Protein AF-A0A0R1U792-F1 (afdb_monomer)

Foldseek 3Di:
DQVLQLVQLCPDLLCVVFVVFWPDSAFPDKDFDADPVRHTFKMKGKTWGWAKDKDWDDDPFDTDIFMWIWTWIWIWIAGPVVSHTPWTKTFRLNCCQPPVNWTWIATSVVRDIDTDHLVLLDDCSVVLNVVQNVLSVLVVVQVRVAPPPPPPPPPDDDDDDDDPDPLQQPDKDWDQPDKDKDFQDFAPVLLPPQPDPLVVQCVPDVCSSVCSVVSSVPSRGSTMIIGRNHTHIDTDSDDDDDD

Nearest PDB structures (foldseek):
  5i7j-assembly1_A  TM=3.436E-01  e=5.547E+00  Homo sapiens

Secondary structure (DSSP, 8-state):
-HHHHHHHHHTSHHHHHHTTTBS-SS-SEEEEEE-TTS-EEEEEEEEEEEEEEEEEEE-SS-EEEEEEEEEEEEEEEEETTTTEEEEEEEEEGGGGGTTTSPEEEEETTT--EEEE-GGGT-HHHHHHHHHHHHHHHHHHHHHHHT--PPP-------------------EEEEEEEEEEEE--EE-GGGGG--SSSHHHHTTT-HHHHHHHHHHHHHTTEE--EEEEEEEEEEEESSPPPP-

Organism: NCBI:txid1423763

Sequence (243 aa):
MTEQAENAFSNSDAYQKVKNNLIFSQPISTKEITNKDGKIENEILIYKVNTNNSQDFTNKNATGTVSTTVESPLVINYDVVNKKLSSAIVFDYSTAISSSNKIKVINLLSDDSIFLSPDKLGNNFSIYANNIKNGQKQAVEDTTENVVLPKKSDSSTTHNKYNTNAKTVTCSIFTCTKYKSGGGKWDSGCQTFTGVGCSAVGLVNKWASFICTAGSAIGCYVPRYKVCIKGNWKNYNVCPARV

Radius of gyration: 23.77 Å; Cα contacts (8 Å, |Δi|>4): 428; chains: 1; bounding box: 60×45×77 Å

Structure (mmCIF, N/CA/C/O backbone):
data_AF-A0A0R1U792-F1
#
_entry.id   AF-A0A0R1U792-F1
#
loop_
_atom_site.group_PDB
_atom_site.id
_atom_site.type_symbol
_atom_site.label_atom_id
_atom_site.label_alt_id
_atom_site.label_comp_id
_atom_site.label_asym_id
_atom_site.label_entity_id
_atom_site.label_seq_id
_atom_site.pdbx_PDB_ins_code
_atom_site.Cartn_x
_atom_site.Cartn_y
_atom_site.Cartn_z
_atom_site.occupancy
_atom_site.B_iso_or_equiv
_atom_site.auth_seq_id
_atom_site.auth_comp_id
_atom_site.auth_asym_id
_atom_site.auth_atom_id
_atom_site.pdbx_PDB_model_num
ATOM 1 N N . MET A 1 1 ? -2.268 -0.919 25.589 1.00 77.25 1 MET A N 1
ATOM 2 C CA . MET A 1 1 ? -3.326 -1.429 24.686 1.00 77.25 1 MET A CA 1
ATOM 3 C C . MET A 1 1 ? -2.768 -1.727 23.308 1.00 77.25 1 MET A C 1
ATOM 5 O O . MET A 1 1 ? -3.127 -2.755 22.752 1.00 77.25 1 MET A O 1
ATOM 9 N N . THR A 1 2 ? -1.781 -0.946 22.867 1.00 88.31 2 THR A N 1
ATOM 10 C CA . THR A 1 2 ? -1.020 -1.154 21.631 1.00 88.31 2 THR A CA 1
ATOM 11 C C . THR A 1 2 ? -0.605 -2.597 21.379 1.00 88.31 2 THR A C 1
ATOM 13 O O . THR A 1 2 ? -0.907 -3.123 20.319 1.00 88.31 2 THR A O 1
ATOM 16 N N . GLU A 1 3 ? -0.034 -3.294 22.365 1.00 93.94 3 GLU A N 1
ATOM 17 C CA . GLU A 1 3 ? 0.337 -4.709 22.212 1.00 93.94 3 GLU A CA 1
ATOM 18 C C . GLU A 1 3 ? -0.860 -5.614 21.857 1.00 93.94 3 GLU A C 1
ATOM 20 O O . GLU A 1 3 ? -0.743 -6.511 21.028 1.00 93.94 3 GLU A O 1
ATOM 25 N N . GLN A 1 4 ? -2.044 -5.365 22.428 1.00 94.56 4 GLN A N 1
ATOM 26 C CA . GLN A 1 4 ? -3.251 -6.126 22.091 1.00 94.56 4 GLN A CA 1
ATOM 27 C C . GLN A 1 4 ? -3.710 -5.840 20.661 1.00 94.56 4 GLN A C 1
ATOM 29 O O . GLN A 1 4 ? -4.095 -6.767 19.953 1.00 94.56 4 GLN A O 1
ATOM 34 N N . ALA A 1 5 ? -3.651 -4.581 20.230 1.00 94.69 5 ALA A N 1
ATOM 35 C CA . ALA A 1 5 ? -4.023 -4.189 18.878 1.00 94.69 5 ALA A CA 1
ATOM 36 C C . ALA A 1 5 ? -3.027 -4.717 17.827 1.00 94.69 5 ALA A C 1
ATOM 38 O O . ALA A 1 5 ? -3.444 -5.225 16.785 1.00 94.69 5 ALA A O 1
ATOM 39 N N . GLU A 1 6 ? -1.724 -4.673 18.121 1.00 96.31 6 GLU A N 1
ATOM 40 C CA . GLU A 1 6 ? -0.667 -5.276 17.301 1.00 96.31 6 GLU A CA 1
ATOM 41 C C . GLU A 1 6 ? -0.856 -6.790 17.182 1.00 96.31 6 GLU A C 1
ATOM 43 O O . GLU A 1 6 ? -0.808 -7.327 16.075 1.00 96.31 6 GLU A O 1
ATOM 48 N N . ASN A 1 7 ? -1.150 -7.472 18.294 1.00 96.81 7 ASN A N 1
ATOM 49 C CA . ASN A 1 7 ? -1.438 -8.905 18.307 1.00 96.81 7 ASN A CA 1
ATOM 50 C C . ASN A 1 7 ? -2.726 -9.248 17.547 1.00 96.81 7 ASN A C 1
ATOM 52 O O . ASN A 1 7 ? -2.774 -10.241 16.822 1.00 96.81 7 ASN A O 1
ATOM 56 N N . ALA A 1 8 ? -3.779 -8.440 17.678 1.00 96.88 8 ALA A N 1
ATOM 57 C CA . ALA A 1 8 ? -5.007 -8.629 16.911 1.00 96.88 8 ALA A CA 1
ATOM 58 C C . ALA A 1 8 ? -4.753 -8.465 15.406 1.00 96.88 8 ALA A C 1
ATOM 60 O O . ALA A 1 8 ? -5.283 -9.231 14.602 1.00 96.88 8 ALA A O 1
ATOM 61 N N . PHE A 1 9 ? -3.917 -7.498 15.018 1.00 97.31 9 PHE A N 1
ATOM 62 C CA . PHE A 1 9 ? -3.536 -7.310 13.627 1.00 97.31 9 PHE A CA 1
ATOM 63 C C . PHE A 1 9 ? -2.675 -8.462 13.106 1.00 97.31 9 PHE A C 1
ATOM 65 O O . PHE A 1 9 ? -3.056 -9.067 12.107 1.00 97.31 9 PHE A O 1
ATOM 72 N N . SER A 1 10 ? -1.578 -8.819 13.776 1.00 97.06 10 SER A N 1
ATOM 73 C CA . SER A 1 10 ? -0.638 -9.856 13.320 1.00 97.06 10 SER A CA 1
ATOM 74 C C . SER A 1 10 ? -1.278 -11.240 13.146 1.00 97.06 10 SER A C 1
ATOM 76 O O . SER A 1 10 ? -0.873 -12.003 12.268 1.00 97.06 10 SER A O 1
ATOM 78 N N . ASN A 1 11 ? -2.327 -11.534 13.918 1.00 96.94 11 ASN A N 1
ATOM 79 C CA . ASN A 1 11 ? -3.091 -12.780 13.833 1.00 96.94 11 ASN A CA 1
ATOM 80 C C . ASN A 1 11 ? -4.283 -12.729 12.856 1.00 96.94 11 ASN A C 1
ATOM 82 O O . ASN A 1 11 ? -5.032 -13.697 12.760 1.00 96.94 11 ASN A O 1
ATOM 86 N N . SER A 1 12 ? -4.490 -11.621 12.139 1.00 97.06 12 SER A N 1
ATOM 87 C CA . SER A 1 12 ? -5.628 -11.452 11.225 1.00 97.06 12 SER A CA 1
ATOM 88 C C . SER A 1 12 ? -5.325 -11.859 9.780 1.00 97.06 12 SER A C 1
ATOM 90 O O . SER A 1 12 ? -4.187 -11.770 9.308 1.00 97.06 12 SER A O 1
ATOM 92 N N . ASP A 1 13 ? 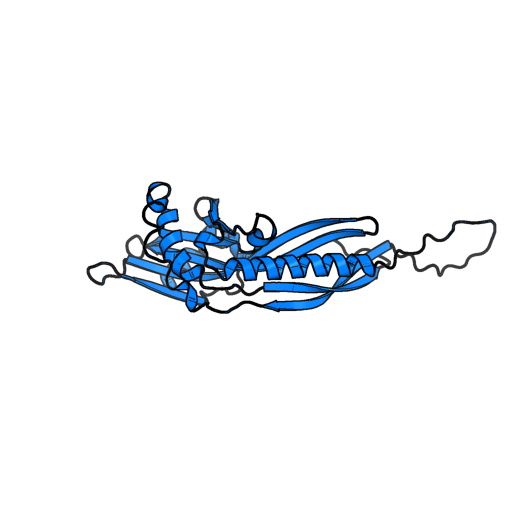-6.375 -12.187 9.021 1.00 96.94 13 ASP A N 1
ATOM 93 C CA . ASP A 1 13 ? -6.282 -12.395 7.567 1.00 96.94 13 ASP A CA 1
ATOM 94 C C . ASP A 1 13 ? -5.772 -11.145 6.836 1.00 96.94 13 ASP A C 1
ATOM 96 O O . ASP A 1 13 ? -5.024 -11.243 5.861 1.00 96.94 13 ASP A O 1
ATOM 100 N N . ALA A 1 14 ? -6.113 -9.951 7.337 1.00 96.81 14 ALA A N 1
ATOM 101 C CA . ALA A 1 14 ? -5.610 -8.695 6.791 1.00 96.81 14 ALA A CA 1
ATOM 102 C C . ALA A 1 14 ? -4.081 -8.615 6.856 1.00 96.81 14 ALA A C 1
ATOM 104 O O . ALA A 1 14 ? -3.464 -8.174 5.889 1.00 96.81 14 ALA A O 1
ATOM 105 N N . TYR A 1 15 ? -3.458 -9.080 7.944 1.00 97.44 15 TYR A N 1
ATOM 106 C CA . TYR A 1 15 ? -1.999 -9.132 8.042 1.00 97.44 15 TYR A CA 1
ATOM 107 C C . TYR A 1 15 ? -1.400 -10.105 7.031 1.00 97.44 15 TYR A C 1
ATOM 109 O O . TYR A 1 15 ? -0.433 -9.758 6.354 1.00 97.44 15 TYR A O 1
ATOM 117 N N . GLN A 1 16 ? -2.005 -11.282 6.839 1.00 97.00 16 GLN A N 1
ATOM 118 C CA . GLN A 1 16 ? -1.520 -12.247 5.845 1.00 97.00 16 GLN A CA 1
ATOM 119 C C . GLN A 1 16 ? -1.494 -11.660 4.427 1.00 97.00 16 GLN A C 1
ATOM 121 O O . GLN A 1 16 ? -0.553 -11.929 3.678 1.00 97.00 16 GLN A O 1
ATOM 126 N N . LYS A 1 17 ? -2.462 -10.797 4.087 1.00 96.50 17 LYS A N 1
ATOM 127 C CA . LYS A 1 17 ? -2.528 -10.100 2.790 1.00 96.50 17 LYS A CA 1
ATOM 128 C C . LYS A 1 17 ? -1.386 -9.099 2.568 1.00 96.50 17 LYS A C 1
ATOM 130 O O . LYS A 1 17 ? -1.040 -8.830 1.420 1.00 96.50 17 LYS A O 1
ATOM 135 N N . VAL A 1 18 ? -0.789 -8.544 3.628 1.00 96.25 18 VAL A N 1
ATOM 136 C CA . VAL A 1 18 ? 0.225 -7.474 3.514 1.00 96.25 18 VAL A CA 1
ATOM 137 C C . VAL A 1 18 ? 1.587 -7.798 4.120 1.00 96.25 18 VAL A C 1
ATOM 139 O O . VAL A 1 18 ? 2.512 -7.018 3.917 1.00 96.25 18 VAL A O 1
ATOM 142 N N . LYS A 1 19 ? 1.762 -8.924 4.820 1.00 96.19 19 LYS A N 1
ATOM 143 C CA . LYS A 1 19 ? 2.989 -9.229 5.580 1.00 96.19 19 LYS A CA 1
ATOM 144 C C . LYS A 1 19 ? 4.278 -9.139 4.759 1.00 96.19 19 LYS A C 1
ATOM 146 O O . LYS A 1 19 ? 5.267 -8.605 5.240 1.00 96.19 19 LYS A O 1
ATOM 151 N N . ASN A 1 20 ? 4.244 -9.582 3.500 1.00 95.81 20 ASN A N 1
ATOM 152 C CA . ASN A 1 20 ? 5.406 -9.551 2.603 1.00 95.81 20 ASN A CA 1
ATOM 153 C C . ASN A 1 20 ? 5.692 -8.147 2.044 1.00 95.81 20 ASN A C 1
ATOM 155 O O . ASN A 1 20 ? 6.754 -7.910 1.478 1.00 95.81 20 ASN A O 1
ATOM 159 N N . ASN A 1 21 ? 4.738 -7.228 2.191 1.00 95.25 21 ASN A N 1
ATOM 160 C CA . ASN A 1 21 ? 4.825 -5.853 1.720 1.00 95.25 21 ASN A CA 1
ATOM 161 C C . ASN A 1 21 ? 5.043 -4.856 2.867 1.00 95.25 21 ASN A C 1
ATOM 163 O O . ASN A 1 21 ? 5.308 -3.689 2.590 1.00 95.25 21 ASN A O 1
ATOM 167 N N . LEU A 1 22 ? 4.932 -5.268 4.135 1.00 94.81 22 LEU A N 1
ATOM 168 C CA . LEU A 1 22 ? 5.207 -4.400 5.280 1.00 94.81 22 LEU A CA 1
ATOM 169 C C . LEU A 1 22 ? 6.670 -3.954 5.273 1.00 94.81 22 LEU A C 1
ATOM 171 O O . LEU A 1 22 ? 7.584 -4.759 5.124 1.00 94.81 22 LEU A O 1
ATOM 175 N N . ILE A 1 23 ? 6.887 -2.653 5.459 1.00 92.19 23 ILE A N 1
ATOM 176 C CA . ILE A 1 23 ? 8.238 -2.082 5.560 1.00 92.19 23 ILE A CA 1
ATOM 177 C C . ILE A 1 23 ? 8.793 -2.282 6.973 1.00 92.19 23 ILE A C 1
ATOM 179 O O . ILE A 1 23 ? 9.980 -2.545 7.143 1.00 92.19 23 ILE A O 1
ATOM 183 N N . PHE A 1 24 ? 7.924 -2.183 7.980 1.00 89.75 24 PHE A N 1
ATOM 184 C CA . PHE A 1 24 ? 8.243 -2.435 9.381 1.00 89.75 24 PHE A CA 1
ATOM 185 C C . PHE A 1 24 ? 7.195 -3.373 9.979 1.00 89.75 24 PHE A C 1
ATOM 187 O O . PHE A 1 24 ? 6.011 -3.273 9.651 1.00 89.75 24 PHE A O 1
ATOM 194 N N . SER A 1 25 ? 7.630 -4.269 10.865 1.00 90.06 25 SER A N 1
ATOM 195 C CA . SER A 1 25 ? 6.744 -5.170 11.612 1.00 90.06 25 SER A CA 1
ATOM 196 C C . SER A 1 25 ? 5.948 -4.454 12.707 1.00 90.06 25 SER A C 1
ATOM 198 O O . SER A 1 25 ? 4.917 -4.964 13.132 1.00 90.06 25 SER A O 1
ATOM 200 N N . GLN A 1 26 ? 6.405 -3.274 13.132 1.00 92.88 26 GLN A N 1
ATOM 201 C CA . GLN A 1 26 ? 5.775 -2.425 14.143 1.00 92.88 26 GLN A CA 1
ATOM 202 C C . GLN A 1 26 ? 5.135 -1.180 13.512 1.00 92.88 26 GLN A C 1
ATOM 204 O O . GLN A 1 26 ? 5.589 -0.726 12.450 1.00 92.88 26 GLN A O 1
ATOM 209 N N . PRO A 1 27 ? 4.089 -0.612 14.141 1.00 91.62 27 PRO A N 1
ATOM 210 C CA . PRO A 1 27 ? 3.472 0.612 13.660 1.00 91.62 27 PRO A CA 1
ATOM 211 C C . PRO A 1 27 ? 4.452 1.785 13.765 1.00 91.62 27 PRO A C 1
ATOM 213 O O . PRO A 1 27 ? 5.184 1.938 14.737 1.00 91.62 27 PRO A O 1
ATOM 216 N N . ILE A 1 28 ? 4.442 2.655 12.757 1.00 87.62 28 ILE A N 1
ATOM 217 C CA . ILE A 1 28 ? 5.224 3.899 12.750 1.00 87.62 28 ILE A CA 1
ATOM 218 C C . ILE A 1 28 ? 4.581 4.998 13.603 1.00 87.62 28 ILE A C 1
ATOM 220 O O . ILE A 1 28 ? 5.215 6.011 13.888 1.00 87.62 28 ILE A O 1
ATOM 224 N N . SER A 1 29 ? 3.301 4.840 13.941 1.00 83.94 29 SER A N 1
ATOM 225 C CA . SER A 1 29 ? 2.540 5.755 14.783 1.00 83.94 29 SER A CA 1
ATOM 226 C C . SER A 1 29 ? 1.311 5.042 15.330 1.00 83.94 29 SER A C 1
ATOM 228 O O . SER A 1 29 ? 0.705 4.216 14.642 1.00 83.94 29 SER A O 1
ATOM 230 N N . THR A 1 30 ? 0.938 5.391 16.555 1.00 84.00 30 THR A N 1
ATOM 231 C CA . THR A 1 30 ? -0.286 4.937 17.208 1.00 84.00 30 THR A CA 1
ATOM 232 C C . THR A 1 30 ? -1.062 6.140 17.734 1.00 84.00 30 THR A C 1
ATOM 234 O O . THR A 1 30 ? -0.479 7.182 18.049 1.00 84.00 30 THR A O 1
ATOM 237 N N . LYS A 1 31 ? -2.392 6.037 17.774 1.00 83.62 31 LYS A N 1
ATOM 238 C CA . LYS A 1 31 ? -3.263 7.097 18.287 1.00 83.62 31 LYS A CA 1
ATOM 239 C C . LYS A 1 31 ? -4.503 6.515 18.948 1.00 83.62 31 LYS A C 1
ATOM 241 O O . LYS A 1 31 ? -5.252 5.777 18.319 1.00 83.62 31 LYS A O 1
ATOM 246 N N . GLU A 1 32 ? -4.759 6.922 20.180 1.00 85.62 32 GLU A N 1
ATOM 247 C CA . GLU A 1 32 ? -5.985 6.581 20.897 1.00 85.62 32 GLU A CA 1
ATOM 248 C C . GLU A 1 32 ? -7.125 7.528 20.491 1.00 85.62 32 GLU A C 1
ATOM 250 O O . GLU A 1 32 ? -6.925 8.734 20.306 1.00 85.62 32 GLU A O 1
ATOM 255 N N . ILE A 1 33 ? -8.329 6.978 20.337 1.00 79.38 33 ILE A N 1
ATOM 256 C CA . ILE A 1 33 ? -9.564 7.735 20.132 1.00 79.38 33 ILE A CA 1
ATOM 257 C C . ILE A 1 33 ? -10.425 7.569 21.376 1.00 79.38 33 ILE A C 1
ATOM 259 O O . ILE A 1 33 ? -10.844 6.457 21.712 1.00 79.38 33 ILE A O 1
ATOM 263 N N . THR A 1 34 ? -10.708 8.688 22.033 1.00 80.38 34 THR A N 1
ATOM 264 C CA . THR A 1 34 ? -11.581 8.741 23.200 1.00 80.38 34 THR A CA 1
ATOM 265 C C . THR A 1 34 ? -12.990 9.181 22.830 1.00 80.38 34 THR A C 1
ATOM 267 O O . THR A 1 34 ? -13.208 9.932 21.876 1.00 80.38 34 THR A O 1
ATOM 270 N N . ASN A 1 35 ? -13.960 8.702 23.598 1.00 81.94 35 ASN A N 1
ATOM 271 C CA . ASN A 1 35 ? -15.342 9.139 23.506 1.00 81.94 35 ASN A CA 1
ATOM 272 C C . ASN A 1 35 ? -15.596 10.411 24.319 1.00 81.94 35 ASN A C 1
ATOM 274 O O . ASN A 1 35 ? -14.686 10.990 24.913 1.00 81.94 35 ASN A O 1
ATOM 278 N N . LYS A 1 36 ? -16.858 10.853 24.353 1.00 81.00 36 LYS A N 1
ATOM 279 C CA . LYS A 1 36 ? -17.270 12.070 25.072 1.00 81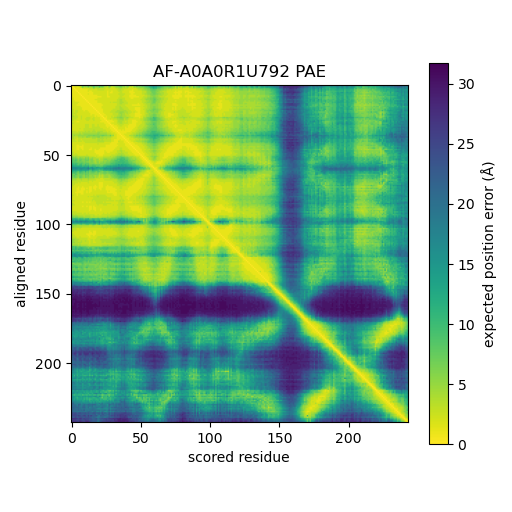.00 36 LYS A CA 1
ATOM 280 C C . LYS A 1 36 ? -16.997 12.009 26.579 1.00 81.00 36 LYS A C 1
ATOM 282 O O . LYS A 1 36 ? -16.822 13.056 27.190 1.00 81.00 36 LYS A O 1
ATOM 287 N N . ASP A 1 37 ? -16.911 10.807 27.142 1.00 88.94 37 ASP A N 1
ATOM 288 C CA . ASP A 1 37 ? -16.621 10.571 28.558 1.00 88.94 37 ASP A CA 1
ATOM 289 C C . ASP A 1 37 ? -15.111 10.419 28.828 1.00 88.94 37 ASP A C 1
ATOM 291 O O . ASP A 1 37 ? -14.706 10.078 29.938 1.00 88.94 37 ASP A O 1
ATOM 295 N N . GLY A 1 38 ? -14.263 10.612 27.811 1.00 85.44 38 GLY A N 1
ATOM 296 C CA . GLY A 1 38 ? -12.811 10.466 27.911 1.00 85.44 38 GLY A CA 1
ATOM 297 C C . GLY A 1 38 ? -12.317 9.016 27.933 1.00 85.44 38 GLY A C 1
ATOM 298 O O . GLY A 1 38 ? -11.121 8.789 28.108 1.00 85.44 38 GLY A O 1
ATOM 299 N N . LYS A 1 39 ? -13.195 8.025 27.737 1.00 91.19 39 LYS A N 1
ATOM 300 C CA . LYS A 1 39 ? -12.806 6.609 27.666 1.00 91.19 39 LYS A CA 1
ATOM 301 C C . LYS A 1 39 ? -12.297 6.266 26.276 1.00 91.19 39 LYS A C 1
ATOM 303 O O . LYS A 1 39 ? -12.873 6.699 25.283 1.00 91.19 39 LYS A O 1
ATOM 308 N N . ILE A 1 40 ? -11.244 5.460 26.209 1.00 87.94 40 ILE A N 1
ATOM 309 C CA . ILE A 1 40 ? -10.659 5.023 24.941 1.00 87.94 40 ILE A CA 1
ATOM 310 C C . ILE A 1 40 ? -11.577 3.969 24.316 1.00 87.94 40 ILE A C 1
ATOM 312 O O . ILE A 1 40 ? -11.810 2.916 24.906 1.00 87.94 40 ILE A O 1
ATOM 316 N N . GLU A 1 41 ? -12.106 4.263 23.132 1.00 89.12 41 GLU A N 1
ATOM 317 C CA . GLU A 1 41 ? -12.971 3.346 22.379 1.00 89.12 41 GLU A CA 1
ATOM 318 C C . GLU A 1 41 ? -12.213 2.643 21.260 1.00 89.12 41 GLU A C 1
ATOM 320 O O . GLU A 1 41 ? -12.478 1.479 20.963 1.00 89.12 41 GLU A O 1
ATOM 325 N N . ASN A 1 42 ? -11.262 3.340 20.638 1.00 87.69 42 ASN A N 1
ATOM 326 C CA . ASN A 1 42 ? -10.492 2.795 19.533 1.00 87.69 42 ASN A CA 1
ATOM 327 C C . ASN A 1 42 ? -9.011 3.149 19.654 1.00 87.69 42 ASN A C 1
ATOM 329 O O . ASN A 1 42 ? -8.643 4.186 20.207 1.00 87.69 42 ASN A O 1
ATOM 333 N N . GLU A 1 43 ? -8.174 2.312 19.060 1.00 88.94 43 GLU A N 1
ATOM 334 C CA . GLU A 1 43 ? -6.753 2.558 18.865 1.00 88.94 43 GLU A CA 1
ATOM 335 C C . GLU A 1 43 ? -6.424 2.448 17.373 1.00 88.94 43 GLU A C 1
ATOM 337 O O . GLU A 1 43 ? -6.712 1.441 16.723 1.00 88.94 43 GLU A O 1
ATOM 342 N N . ILE A 1 44 ? -5.836 3.505 16.816 1.00 87.50 44 ILE A N 1
ATOM 343 C CA . ILE A 1 44 ? -5.364 3.547 15.435 1.00 87.50 44 ILE A CA 1
ATOM 344 C C . ILE A 1 44 ? -3.886 3.181 15.413 1.00 87.50 44 ILE A C 1
ATOM 346 O O . ILE A 1 44 ? -3.089 3.799 16.115 1.00 87.50 44 ILE A O 1
ATOM 350 N N . LEU A 1 45 ? -3.514 2.241 14.547 1.00 90.69 45 LEU A N 1
ATOM 351 C CA . LEU A 1 45 ? -2.128 1.890 14.262 1.00 90.69 45 LEU A CA 1
ATOM 352 C C . LEU A 1 45 ? -1.842 2.214 12.799 1.00 90.69 45 LEU A C 1
ATOM 354 O O . LEU A 1 45 ? -2.588 1.817 11.903 1.00 90.69 45 LEU A O 1
ATOM 358 N N . ILE A 1 46 ? -0.755 2.934 12.552 1.00 87.25 46 ILE A N 1
ATOM 359 C CA . ILE A 1 46 ? -0.326 3.312 11.209 1.00 87.25 46 ILE A CA 1
ATOM 360 C C . ILE A 1 46 ? 0.948 2.545 10.890 1.00 87.25 46 ILE A C 1
ATOM 362 O O . ILE A 1 46 ? 1.962 2.698 11.564 1.00 87.25 46 ILE A O 1
ATOM 366 N N . TYR A 1 47 ? 0.905 1.755 9.828 1.00 92.75 47 TYR A N 1
ATOM 367 C CA . TYR A 1 47 ? 2.038 1.050 9.246 1.00 92.75 47 TYR A CA 1
ATOM 368 C C . TYR A 1 47 ? 2.364 1.637 7.874 1.00 92.75 47 TYR A C 1
ATOM 370 O O . TYR A 1 47 ? 1.613 2.436 7.305 1.00 92.75 47 TYR A O 1
ATOM 378 N N . LYS A 1 48 ? 3.482 1.185 7.309 1.00 90.75 48 LYS A N 1
ATOM 379 C CA . LYS A 1 48 ? 3.809 1.424 5.908 1.00 90.75 48 LYS A CA 1
ATOM 380 C C . LYS A 1 48 ? 3.924 0.108 5.159 1.00 90.75 48 LYS A C 1
ATOM 382 O O . LYS A 1 48 ? 4.568 -0.825 5.640 1.00 90.75 48 LYS A O 1
ATOM 387 N N . VAL A 1 49 ? 3.346 0.073 3.968 1.00 94.62 49 VAL A N 1
ATOM 388 C CA . VAL A 1 49 ? 3.409 -1.058 3.045 1.00 94.62 49 VAL A CA 1
ATOM 389 C C . VAL A 1 49 ? 3.957 -0.612 1.696 1.00 94.62 49 VAL A C 1
ATOM 391 O O . VAL A 1 49 ? 3.686 0.492 1.232 1.00 94.62 49 VAL A O 1
ATOM 394 N N . ASN A 1 50 ? 4.712 -1.480 1.039 1.00 93.62 50 ASN A N 1
ATOM 395 C CA . ASN A 1 50 ? 5.075 -1.312 -0.356 1.00 93.62 50 ASN A CA 1
ATOM 396 C C . ASN A 1 50 ? 3.871 -1.660 -1.234 1.00 93.62 50 ASN A C 1
ATOM 398 O O . ASN A 1 50 ? 3.358 -2.776 -1.206 1.00 93.62 50 ASN A O 1
ATOM 402 N N . THR A 1 51 ? 3.441 -0.695 -2.035 1.00 91.25 51 THR A N 1
ATOM 403 C CA . THR A 1 51 ? 2.457 -0.891 -3.107 1.00 91.25 51 THR A CA 1
ATOM 404 C C . THR A 1 51 ? 3.151 -0.745 -4.444 1.00 91.25 51 THR A C 1
ATOM 406 O O . THR A 1 51 ? 4.056 0.081 -4.581 1.00 91.25 51 THR A O 1
ATOM 409 N N . ASN A 1 52 ? 2.759 -1.563 -5.415 1.00 89.06 52 ASN A N 1
ATOM 410 C CA . ASN A 1 52 ? 3.442 -1.648 -6.696 1.00 89.06 52 ASN A CA 1
ATOM 411 C C . ASN A 1 52 ? 2.471 -1.346 -7.831 1.00 89.06 52 ASN A C 1
ATOM 413 O O . ASN A 1 52 ? 1.375 -1.899 -7.884 1.00 89.06 52 ASN A O 1
ATOM 417 N N . ASN A 1 53 ? 2.918 -0.525 -8.774 1.00 85.81 53 ASN A N 1
ATOM 418 C CA . ASN A 1 53 ? 2.258 -0.345 -10.054 1.00 85.81 53 ASN A CA 1
ATOM 419 C C . ASN A 1 53 ? 3.243 -0.679 -11.170 1.00 85.81 53 ASN A C 1
ATOM 421 O O . ASN A 1 53 ? 4.385 -0.220 -11.151 1.00 85.81 53 ASN A O 1
ATOM 425 N N . SER A 1 54 ? 2.788 -1.467 -12.134 1.00 82.25 54 SER A N 1
ATOM 426 C CA . SER A 1 54 ? 3.551 -1.803 -13.327 1.00 82.25 54 SER A CA 1
ATOM 427 C C . SER A 1 54 ? 2.785 -1.340 -14.552 1.00 82.25 54 SER A C 1
ATOM 429 O O . SER A 1 54 ? 1.564 -1.487 -14.619 1.00 82.25 54 SER A O 1
ATOM 431 N N . GLN A 1 55 ? 3.507 -0.771 -15.508 1.00 79.06 55 GLN A N 1
ATOM 432 C CA . GLN A 1 55 ? 2.967 -0.352 -16.787 1.00 79.06 55 GLN A CA 1
ATOM 433 C C . GLN A 1 55 ? 3.818 -0.946 -17.901 1.00 79.06 55 GLN A C 1
ATOM 435 O O . GLN A 1 55 ? 5.029 -0.723 -17.964 1.00 79.06 55 GLN A O 1
ATOM 440 N N . ASP A 1 56 ? 3.170 -1.685 -18.790 1.00 81.81 56 ASP A N 1
ATOM 441 C CA . ASP A 1 56 ? 3.804 -2.135 -20.018 1.00 81.81 56 ASP A CA 1
ATOM 442 C C . ASP A 1 56 ? 3.912 -0.969 -20.998 1.00 81.81 56 ASP A C 1
ATOM 444 O O . ASP A 1 56 ? 3.015 -0.129 -21.116 1.00 81.81 56 ASP A O 1
ATOM 448 N N . PHE A 1 57 ? 5.025 -0.917 -21.715 1.00 76.25 57 PHE A N 1
ATOM 449 C CA . PHE A 1 57 ? 5.240 0.019 -22.801 1.00 76.25 57 PHE A CA 1
ATOM 450 C C . PHE A 1 57 ? 5.708 -0.735 -24.039 1.00 76.25 57 PHE A C 1
ATOM 452 O O . PHE A 1 57 ? 6.431 -1.730 -23.978 1.00 76.25 57 PHE A O 1
ATOM 459 N N . THR A 1 58 ? 5.291 -0.239 -25.193 1.00 76.38 58 THR A N 1
ATOM 460 C CA . THR A 1 58 ? 5.748 -0.705 -26.498 1.00 76.38 58 THR A CA 1
ATOM 461 C C . THR A 1 58 ? 5.993 0.516 -27.358 1.00 76.38 58 THR A C 1
ATOM 463 O O . THR A 1 58 ? 5.145 1.402 -27.444 1.00 76.38 58 THR A O 1
ATOM 466 N N . ASN A 1 59 ? 7.154 0.575 -27.996 1.00 69.38 59 ASN A N 1
ATOM 467 C CA . ASN A 1 59 ? 7.435 1.557 -29.027 1.00 69.38 59 ASN A CA 1
ATOM 468 C C . ASN A 1 59 ? 8.276 0.945 -30.151 1.00 69.38 59 ASN A C 1
ATOM 470 O O . ASN A 1 59 ? 8.541 -0.255 -30.169 1.00 69.38 59 ASN A O 1
ATOM 474 N N . LYS A 1 60 ? 8.698 1.788 -31.099 1.00 70.75 60 LYS A N 1
ATOM 475 C CA . LYS A 1 60 ? 9.445 1.361 -32.287 1.00 70.75 60 LYS A CA 1
ATOM 476 C C . LYS A 1 60 ? 10.749 0.611 -31.963 1.00 70.75 60 LYS A C 1
ATOM 478 O O . LYS A 1 60 ? 11.181 -0.198 -32.777 1.00 70.75 60 LYS A O 1
ATOM 483 N N . ASN A 1 61 ? 11.361 0.869 -30.805 1.00 66.38 61 ASN A N 1
ATOM 484 C CA . ASN A 1 61 ? 12.707 0.399 -30.468 1.00 66.38 61 ASN A CA 1
ATOM 485 C C . ASN A 1 61 ? 12.731 -0.631 -29.329 1.00 66.38 61 ASN A C 1
ATOM 487 O O . ASN A 1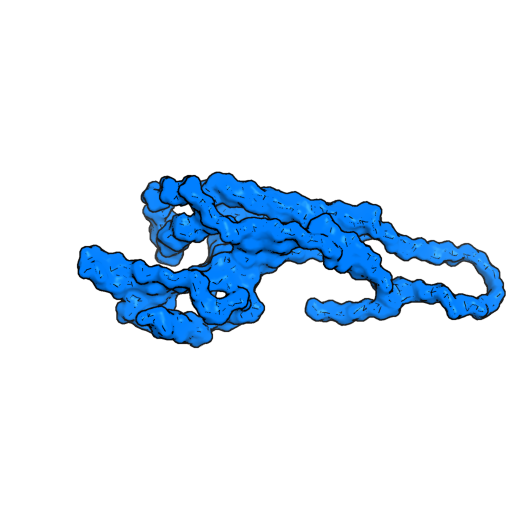 61 ? 13.702 -1.375 -29.215 1.00 66.38 61 ASN A O 1
ATOM 491 N N . ALA A 1 62 ? 11.707 -0.673 -28.474 1.00 65.25 62 ALA A N 1
ATOM 492 C CA . ALA A 1 62 ? 11.669 -1.556 -27.316 1.00 65.25 62 ALA A CA 1
ATOM 493 C C . ALA A 1 62 ? 10.241 -1.887 -26.873 1.00 65.25 62 ALA A C 1
ATOM 495 O O . ALA A 1 62 ? 9.294 -1.122 -27.056 1.00 65.25 62 ALA A O 1
ATOM 496 N N . THR A 1 63 ? 10.114 -3.040 -26.226 1.00 69.06 63 THR A N 1
ATOM 497 C CA . THR A 1 63 ? 8.951 -3.428 -25.427 1.00 69.06 63 THR A CA 1
ATOM 498 C C . THR A 1 63 ? 9.449 -3.791 -24.038 1.00 69.06 63 THR A C 1
ATOM 500 O O . THR A 1 63 ? 10.503 -4.417 -23.908 1.00 69.06 63 THR A O 1
ATOM 503 N N . GLY A 1 64 ? 8.727 -3.391 -22.999 1.00 69.31 64 GLY A N 1
ATOM 504 C CA . GLY A 1 64 ? 9.118 -3.680 -21.627 1.00 69.31 64 GLY A CA 1
ATOM 505 C C . GLY A 1 64 ? 8.054 -3.278 -20.620 1.00 69.31 64 GLY A C 1
ATOM 506 O O . GLY A 1 64 ? 6.984 -2.803 -20.986 1.00 69.31 64 GLY A O 1
ATOM 507 N N . THR A 1 65 ? 8.384 -3.448 -19.346 1.00 74.75 65 THR A N 1
ATOM 508 C CA . THR A 1 65 ? 7.522 -3.093 -18.218 1.00 74.75 65 THR A CA 1
ATOM 509 C C . THR A 1 65 ? 8.288 -2.141 -17.313 1.00 74.75 65 THR A C 1
ATOM 511 O O . THR A 1 65 ? 9.416 -2.437 -16.912 1.00 74.75 65 THR A O 1
ATOM 514 N N . VAL A 1 66 ? 7.691 -0.999 -16.978 1.00 75.12 66 VAL A N 1
ATOM 515 C CA . VAL A 1 66 ? 8.191 -0.118 -15.919 1.00 75.12 66 VAL A CA 1
ATOM 516 C C . VAL A 1 66 ? 7.421 -0.410 -14.638 1.00 75.12 66 VAL A C 1
ATOM 518 O O . VAL A 1 66 ? 6.197 -0.337 -14.615 1.00 75.12 66 VAL A O 1
ATOM 521 N N . SER A 1 67 ? 8.138 -0.749 -13.569 1.00 79.31 67 SER A N 1
ATOM 522 C CA . SER A 1 67 ? 7.556 -0.984 -12.244 1.00 79.31 67 SER A CA 1
ATOM 523 C C . SER A 1 67 ? 7.901 0.163 -11.303 1.00 79.31 67 SER A C 1
ATOM 525 O O . SER A 1 67 ? 9.000 0.716 -11.334 1.00 79.31 67 SER A O 1
ATOM 527 N N . THR A 1 68 ? 6.952 0.548 -10.460 1.00 79.25 68 THR A N 1
ATOM 528 C CA . THR A 1 68 ? 7.097 1.604 -9.459 1.00 79.25 68 THR A CA 1
ATOM 529 C C . THR A 1 68 ? 6.602 1.108 -8.119 1.00 79.25 68 THR A C 1
ATOM 531 O O . THR A 1 68 ? 5.470 0.644 -8.007 1.00 79.25 68 THR A O 1
ATOM 534 N N . THR A 1 69 ? 7.453 1.252 -7.108 1.00 85.31 69 THR A N 1
ATOM 535 C CA . THR A 1 69 ? 7.135 0.928 -5.720 1.00 85.31 69 THR A CA 1
ATOM 536 C C . THR A 1 69 ? 6.930 2.217 -4.932 1.00 85.31 69 THR A C 1
ATOM 538 O O . THR A 1 69 ? 7.746 3.143 -4.993 1.00 85.31 69 THR A O 1
ATOM 541 N N . VAL A 1 70 ? 5.829 2.271 -4.190 1.00 85.06 70 VAL A N 1
ATOM 542 C CA . VAL A 1 70 ? 5.404 3.417 -3.384 1.00 85.06 70 VAL A CA 1
ATOM 543 C C . VAL A 1 70 ? 5.175 2.969 -1.942 1.00 85.06 70 VAL A C 1
ATOM 545 O O . VAL A 1 70 ? 4.488 1.968 -1.722 1.00 85.06 70 VAL A O 1
ATOM 548 N N . GLU A 1 71 ? 5.715 3.718 -0.970 1.00 88.75 71 GLU A N 1
ATOM 549 C CA . GLU A 1 71 ? 5.432 3.504 0.456 1.00 88.75 71 GLU A CA 1
ATOM 550 C C . GLU A 1 71 ? 4.026 4.022 0.789 1.00 88.75 71 GLU A C 1
ATOM 552 O O . GLU A 1 71 ? 3.838 5.201 1.074 1.00 88.75 71 GLU A O 1
ATOM 557 N N . SER A 1 72 ? 3.033 3.147 0.766 1.00 88.12 72 SER A N 1
ATOM 558 C CA . SER A 1 72 ? 1.641 3.480 1.051 1.00 88.12 72 SER A CA 1
ATOM 559 C C . SER A 1 72 ? 1.305 3.292 2.536 1.00 88.12 72 SER A C 1
ATOM 561 O O . SER A 1 72 ? 1.813 2.361 3.170 1.00 88.12 72 SER A O 1
ATOM 563 N N . PRO A 1 73 ? 0.455 4.148 3.128 1.00 88.31 73 PRO A N 1
ATOM 564 C CA . PRO A 1 73 ? 0.014 3.966 4.501 1.00 88.31 73 PRO A CA 1
ATOM 565 C C . PRO A 1 73 ? -1.008 2.828 4.605 1.00 88.31 73 PRO A C 1
ATOM 567 O O . PRO A 1 73 ? -1.954 2.732 3.818 1.00 88.31 73 PRO A O 1
ATOM 570 N N . LEU A 1 74 ? -0.812 1.990 5.620 1.00 91.94 74 LEU A N 1
ATOM 571 C CA . LEU A 1 74 ? -1.769 0.994 6.085 1.00 91.94 74 LEU A CA 1
ATOM 572 C C . LEU A 1 74 ? -2.280 1.441 7.452 1.00 91.94 74 LEU A C 1
ATOM 574 O O . LEU A 1 74 ? -1.484 1.641 8.366 1.00 91.94 74 LEU A O 1
ATOM 578 N N . VAL A 1 75 ? -3.592 1.584 7.594 1.00 91.25 75 VAL A N 1
ATOM 579 C CA . VAL A 1 75 ? -4.216 2.067 8.824 1.00 91.25 75 VAL A CA 1
ATOM 580 C C . VAL A 1 75 ? -5.136 1.016 9.401 1.00 91.25 75 VAL A C 1
ATOM 582 O O . VAL A 1 75 ? -6.114 0.601 8.780 1.00 91.25 75 VAL A O 1
ATOM 585 N N . ILE A 1 76 ? -4.799 0.598 10.610 1.00 93.69 76 ILE A N 1
ATOM 586 C CA . ILE A 1 76 ? -5.539 -0.376 11.389 1.00 93.69 76 ILE A CA 1
ATOM 587 C C . ILE A 1 76 ? -6.345 0.384 12.431 1.00 93.69 76 ILE A C 1
ATOM 589 O O . ILE A 1 76 ? -5.805 1.239 13.125 1.00 93.69 76 ILE A O 1
ATOM 593 N N . ASN A 1 77 ? -7.632 0.073 12.527 1.00 92.50 77 ASN A N 1
ATOM 594 C CA . ASN A 1 77 ? -8.496 0.553 13.592 1.00 92.50 77 ASN A CA 1
ATOM 595 C C . ASN A 1 77 ? -8.872 -0.626 14.480 1.00 92.50 77 ASN A C 1
ATOM 597 O O . ASN A 1 77 ? -9.538 -1.557 14.015 1.00 92.50 77 ASN A O 1
ATOM 601 N N . TYR A 1 78 ? -8.452 -0.584 15.734 1.00 94.38 78 TYR A N 1
ATOM 602 C CA . TYR A 1 78 ? -8.763 -1.592 16.731 1.00 94.38 78 TYR A CA 1
ATOM 603 C C . TYR A 1 78 ? -9.824 -1.060 17.690 1.00 94.38 78 TYR A C 1
ATOM 605 O O . TYR A 1 78 ? -9.628 -0.029 18.327 1.00 94.38 78 TYR A O 1
ATOM 613 N N . ASP A 1 79 ? -10.941 -1.771 17.793 1.00 93.56 79 ASP A N 1
ATOM 614 C CA . ASP A 1 79 ? -11.991 -1.505 18.769 1.00 93.56 79 ASP A CA 1
ATOM 615 C C . ASP A 1 79 ? -11.577 -2.100 20.113 1.00 93.56 79 ASP A C 1
ATOM 617 O O . ASP A 1 79 ? -11.534 -3.324 20.287 1.00 93.56 79 ASP A O 1
ATOM 621 N N . VAL A 1 80 ? -11.258 -1.218 21.057 1.00 93.81 80 VAL A N 1
ATOM 622 C CA . VAL A 1 80 ? -10.759 -1.589 22.384 1.00 93.81 80 VAL A CA 1
ATOM 623 C C . VAL A 1 80 ? -11.863 -2.241 23.216 1.00 93.81 80 VAL A C 1
ATOM 625 O O . VAL A 1 80 ? -11.592 -3.157 23.994 1.00 93.81 80 VAL A O 1
ATOM 628 N N . VAL A 1 81 ? -13.114 -1.815 23.027 1.00 92.31 81 VAL A N 1
ATOM 629 C CA . VAL A 1 81 ? -14.271 -2.305 23.788 1.00 92.31 81 VAL A CA 1
ATOM 630 C C . VAL A 1 81 ? -14.611 -3.733 23.370 1.00 92.31 81 VAL A C 1
ATOM 632 O O . VAL A 1 81 ? -14.764 -4.613 24.217 1.00 92.31 81 VAL A O 1
ATOM 635 N N . ASN A 1 82 ? -14.680 -3.978 22.061 1.00 95.06 82 ASN A N 1
ATOM 636 C CA . ASN A 1 82 ? -15.032 -5.278 21.489 1.00 95.06 82 ASN A CA 1
ATOM 637 C C . ASN A 1 82 ? -13.822 -6.189 21.229 1.00 95.06 82 ASN A C 1
ATOM 639 O O . ASN A 1 82 ? -14.003 -7.318 20.773 1.00 95.06 82 ASN A O 1
ATOM 643 N N . LYS A 1 83 ? -12.603 -5.708 21.503 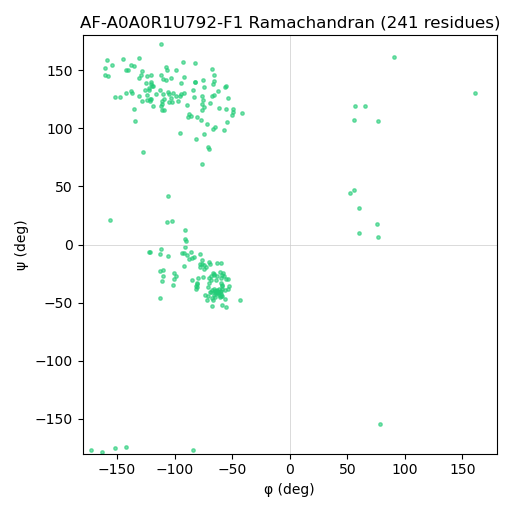1.00 95.38 83 LYS A N 1
ATOM 644 C CA . LYS A 1 83 ? -11.327 -6.421 21.330 1.00 95.38 83 LYS A CA 1
ATOM 645 C C . LYS A 1 83 ? -11.140 -7.021 19.934 1.00 95.38 83 LYS A C 1
ATOM 647 O O . LYS A 1 83 ? -10.739 -8.175 19.787 1.00 95.38 83 LYS A O 1
ATOM 652 N N . LYS A 1 84 ? -11.466 -6.253 18.893 1.00 95.44 84 LYS A N 1
ATOM 653 C CA . LYS A 1 84 ? -11.409 -6.720 17.499 1.00 95.44 84 LYS A CA 1
ATOM 654 C C . LYS A 1 84 ? -10.977 -5.621 16.542 1.00 95.44 84 LYS A C 1
ATOM 656 O O . LYS A 1 84 ? -11.119 -4.436 16.826 1.00 95.44 84 LYS A O 1
ATOM 661 N N . LEU A 1 85 ? -10.498 -6.018 15.367 1.00 94.69 85 LEU A N 1
ATOM 662 C CA . LEU A 1 85 ? -10.252 -5.076 14.280 1.00 94.69 85 LEU A CA 1
ATOM 663 C C . LEU A 1 85 ? -11.586 -4.553 13.737 1.00 94.69 85 LEU A C 1
ATOM 665 O O . LEU A 1 85 ? -12.421 -5.325 13.267 1.00 94.69 85 LEU A O 1
ATOM 669 N N . SER A 1 86 ? -11.762 -3.237 13.775 1.00 90.81 86 SER A N 1
ATOM 670 C CA . SER A 1 86 ? -12.871 -2.541 13.120 1.00 90.81 86 SER A CA 1
ATOM 671 C C . SER A 1 86 ? -12.599 -2.317 11.636 1.00 90.81 86 SER A C 1
ATOM 673 O O . SER A 1 86 ? -13.517 -2.372 10.820 1.00 90.81 86 SER A O 1
ATOM 675 N N . SER A 1 87 ? -11.340 -2.062 11.271 1.00 89.38 87 SER A N 1
ATOM 676 C CA . SER A 1 87 ? -10.922 -1.903 9.875 1.00 89.38 87 SER A CA 1
ATOM 677 C C . SER A 1 87 ? -9.418 -2.093 9.707 1.00 89.38 87 SER A C 1
ATOM 679 O O . SER A 1 87 ? -8.647 -1.767 10.607 1.00 89.38 87 SER A O 1
ATOM 681 N N . ALA A 1 88 ? -8.997 -2.539 8.524 1.00 94.19 88 ALA A N 1
ATOM 682 C CA . ALA A 1 88 ? -7.599 -2.560 8.102 1.00 94.19 88 ALA A CA 1
ATOM 683 C C . ALA A 1 88 ? -7.517 -2.013 6.674 1.00 94.19 88 ALA A C 1
ATOM 685 O O . ALA A 1 88 ? -7.975 -2.667 5.743 1.00 94.19 88 ALA A O 1
ATOM 686 N N . ILE A 1 89 ? -7.015 -0.791 6.498 1.00 92.31 89 ILE A N 1
ATOM 687 C CA . ILE A 1 89 ? -7.188 -0.028 5.257 1.00 92.31 89 ILE A CA 1
ATOM 688 C C . ILE A 1 89 ? -5.848 0.336 4.633 1.00 92.31 89 ILE A C 1
ATOM 690 O O . ILE A 1 89 ? -5.043 1.026 5.254 1.00 92.31 89 ILE A O 1
ATOM 694 N N . VAL A 1 90 ? -5.640 -0.059 3.379 1.00 92.88 90 VAL A N 1
ATOM 695 C CA . VAL A 1 90 ? -4.505 0.388 2.562 1.00 92.88 90 VAL A CA 1
ATOM 696 C C . VAL A 1 90 ? -4.938 1.569 1.709 1.00 92.88 90 VAL A C 1
ATOM 698 O O . VAL A 1 90 ? -5.916 1.475 0.968 1.00 92.88 90 VAL A O 1
ATOM 701 N N . PHE A 1 91 ? -4.183 2.661 1.770 1.00 88.06 91 PHE A N 1
ATOM 702 C CA . PHE A 1 91 ? -4.287 3.763 0.818 1.00 88.06 91 PHE A CA 1
ATOM 703 C C . PHE A 1 91 ? -3.238 3.535 -0.264 1.00 88.06 91 PHE A C 1
ATOM 705 O O . PHE A 1 91 ? -2.075 3.853 -0.063 1.00 88.06 91 PHE A O 1
ATOM 712 N N . ASP A 1 92 ? -3.614 2.939 -1.389 1.00 90.06 92 ASP A N 1
ATOM 713 C CA . ASP A 1 92 ? -2.685 2.565 -2.450 1.00 90.06 92 ASP A CA 1
ATOM 714 C C . ASP A 1 92 ? -2.354 3.766 -3.347 1.00 90.06 92 ASP A C 1
ATOM 716 O O . ASP A 1 92 ? -3.009 4.033 -4.360 1.00 90.06 92 ASP A O 1
ATOM 720 N N . TYR A 1 93 ? -1.296 4.493 -2.983 1.00 85.25 93 TYR A N 1
ATOM 721 C CA . TYR A 1 93 ? -0.807 5.638 -3.749 1.00 85.25 93 TYR A CA 1
ATOM 722 C C . TYR A 1 93 ? -0.153 5.239 -5.078 1.00 85.25 93 TYR A C 1
ATOM 724 O O . TYR A 1 93 ? -0.006 6.094 -5.952 1.00 85.25 93 TYR A O 1
ATOM 732 N N . SER A 1 94 ? 0.193 3.962 -5.290 1.00 85.75 94 SER A N 1
ATOM 733 C CA . SER A 1 94 ? 0.739 3.511 -6.576 1.00 85.75 94 SER A CA 1
ATOM 734 C C . SER A 1 94 ? -0.292 3.619 -7.709 1.00 85.75 94 SER A C 1
ATOM 736 O O . SER A 1 94 ? 0.066 3.830 -8.866 1.00 85.75 94 SER A O 1
ATOM 738 N N . THR A 1 95 ? -1.588 3.584 -7.382 1.00 87.19 95 THR A N 1
ATOM 739 C CA . THR A 1 95 ? -2.680 3.749 -8.362 1.00 87.19 95 THR A CA 1
ATOM 740 C C . THR A 1 95 ? -2.881 5.184 -8.845 1.00 87.19 95 THR A C 1
ATOM 742 O O . THR A 1 95 ? -3.444 5.381 -9.926 1.00 87.19 95 THR A O 1
ATOM 745 N N . ALA A 1 96 ? -2.343 6.179 -8.126 1.00 80.12 96 ALA A N 1
ATOM 746 C CA . ALA A 1 96 ? -2.365 7.587 -8.539 1.00 80.12 96 ALA A CA 1
ATOM 747 C C . ALA A 1 96 ? -1.785 7.783 -9.947 1.00 80.12 96 ALA A C 1
ATOM 749 O O . ALA A 1 96 ? -2.184 8.676 -10.690 1.00 80.12 96 ALA A O 1
ATOM 750 N N . ILE A 1 97 ? -0.855 6.905 -10.306 1.00 74.19 97 ILE A N 1
ATOM 751 C CA . ILE A 1 97 ? -0.103 6.901 -11.549 1.00 74.19 97 ILE A CA 1
ATOM 752 C C . ILE A 1 97 ? -0.986 6.509 -12.744 1.00 74.19 97 ILE A C 1
ATOM 754 O O . ILE A 1 97 ? -0.930 7.145 -13.797 1.00 74.19 97 ILE A O 1
ATOM 758 N N . SER A 1 98 ? -1.817 5.476 -12.580 1.00 73.75 98 SER A N 1
ATOM 759 C CA . SER A 1 98 ? -2.578 4.839 -13.662 1.00 73.75 98 SER A CA 1
ATOM 760 C C . SER A 1 98 ? -4.045 5.273 -13.723 1.00 73.75 98 SER A C 1
ATOM 762 O O . SER A 1 98 ? -4.656 5.240 -14.787 1.00 73.75 98 SER A O 1
ATOM 764 N N . SER A 1 99 ? -4.622 5.724 -12.605 1.00 67.38 99 SER A N 1
ATOM 765 C CA . SER A 1 99 ? -6.074 5.902 -12.445 1.00 67.38 99 SER A CA 1
ATOM 766 C C . SER A 1 99 ? -6.526 7.366 -12.470 1.00 67.38 99 SER A C 1
ATOM 768 O O . SER A 1 99 ? -7.375 7.767 -11.679 1.00 67.38 99 SER A O 1
ATOM 770 N N . SER A 1 100 ? -5.979 8.191 -13.371 1.00 72.56 100 SER A N 1
ATOM 771 C CA . SER A 1 100 ? -6.313 9.629 -13.467 1.00 72.56 100 SER A CA 1
ATOM 772 C C . SER A 1 100 ? -6.103 10.392 -12.150 1.00 72.56 100 SER A C 1
ATOM 774 O O . SER A 1 100 ? -6.979 11.138 -11.714 1.00 72.56 100 SER A O 1
ATOM 776 N N . ASN A 1 101 ? -4.952 10.192 -11.499 1.00 77.00 101 ASN A N 1
ATOM 777 C CA . ASN A 1 101 ? -4.630 10.801 -10.206 1.00 77.00 101 ASN A CA 1
ATOM 778 C C . ASN A 1 101 ? -5.616 10.409 -9.089 1.00 77.00 101 ASN A C 1
ATOM 780 O O . ASN A 1 101 ? -5.870 11.194 -8.188 1.00 77.00 101 ASN A O 1
ATOM 784 N N . LYS A 1 102 ? -6.197 9.209 -9.114 1.00 83.88 102 LYS A N 1
ATOM 785 C CA . LYS A 1 102 ? -7.004 8.699 -7.995 1.00 83.88 102 LYS A CA 1
ATOM 786 C C . LYS A 1 102 ? -6.205 7.682 -7.196 1.00 83.88 102 LYS A C 1
ATOM 788 O O . LYS A 1 102 ? -5.488 6.889 -7.799 1.00 83.88 102 LYS A O 1
ATOM 793 N N . ILE A 1 103 ? -6.359 7.667 -5.872 1.00 84.38 103 ILE A N 1
ATOM 794 C CA . ILE A 1 103 ? -5.846 6.559 -5.052 1.00 84.38 103 ILE A CA 1
ATOM 795 C C . ILE A 1 103 ? -6.940 5.529 -4.826 1.00 84.38 103 ILE A C 1
ATOM 797 O O . ILE A 1 103 ? -8.091 5.878 -4.557 1.00 84.38 103 ILE A O 1
ATOM 801 N N . LYS A 1 104 ? -6.577 4.257 -4.909 1.00 89.19 104 LYS A N 1
ATOM 802 C CA . LYS A 1 104 ? -7.419 3.142 -4.501 1.00 89.19 104 LYS A CA 1
ATOM 803 C C . LYS A 1 104 ? -7.281 2.959 -2.993 1.00 89.19 104 LYS A C 1
ATOM 805 O O . LYS A 1 104 ? -6.178 2.837 -2.475 1.00 89.19 104 LYS A O 1
ATOM 810 N N . VAL A 1 105 ? -8.399 2.937 -2.287 1.00 89.00 105 VAL A N 1
ATOM 811 C CA . VAL A 1 105 ? -8.457 2.641 -0.856 1.00 89.00 105 VAL A CA 1
ATOM 812 C C . VAL A 1 105 ? -9.103 1.280 -0.693 1.00 89.00 105 VAL A C 1
ATOM 814 O O . VAL A 1 105 ? -10.185 1.057 -1.230 1.00 89.00 105 VAL A O 1
ATOM 817 N N . ILE A 1 106 ? -8.428 0.372 0.004 1.00 91.19 106 ILE A N 1
ATOM 818 C CA . ILE A 1 106 ? -8.801 -1.043 0.093 1.00 91.19 106 ILE A CA 1
ATOM 819 C C . ILE A 1 106 ? -9.020 -1.398 1.557 1.00 91.19 106 ILE A C 1
ATOM 821 O O . ILE A 1 106 ? -8.112 -1.205 2.363 1.00 91.19 106 ILE A O 1
ATOM 825 N N . ASN A 1 107 ? -10.186 -1.943 1.894 1.00 92.31 107 ASN A N 1
ATOM 826 C CA . ASN A 1 107 ? -10.422 -2.558 3.192 1.00 92.31 107 ASN A CA 1
ATOM 827 C C . ASN A 1 107 ? -10.014 -4.034 3.133 1.00 92.31 107 ASN A C 1
ATOM 829 O O . ASN A 1 107 ? -10.677 -4.849 2.505 1.00 92.31 107 ASN A O 1
ATOM 833 N N . LEU A 1 108 ? -8.932 -4.393 3.812 1.00 95.00 108 LEU A N 1
ATOM 834 C CA . LEU A 1 108 ? -8.381 -5.745 3.815 1.00 95.00 108 LEU A CA 1
ATOM 835 C C . LEU A 1 108 ? -9.259 -6.763 4.555 1.00 95.00 108 LEU A C 1
ATOM 837 O O . LEU A 1 108 ? -9.057 -7.964 4.374 1.00 95.00 108 LEU A O 1
ATOM 841 N N . LEU A 1 109 ? -10.208 -6.311 5.384 1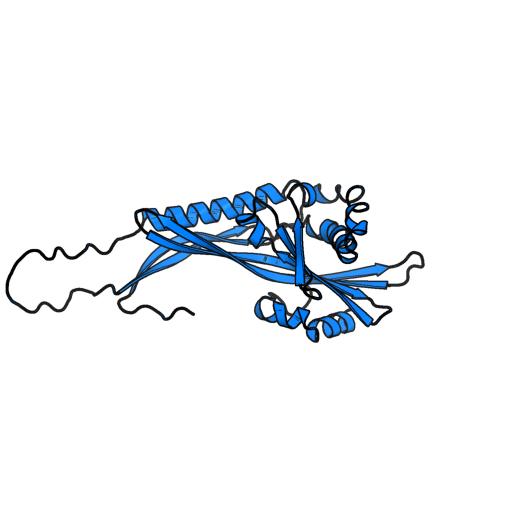.00 93.38 109 LEU A N 1
ATOM 842 C CA . LEU A 1 109 ? -11.140 -7.202 6.083 1.00 93.38 109 LEU A CA 1
ATOM 843 C C . LEU A 1 109 ? -12.309 -7.645 5.193 1.00 93.38 109 LEU A C 1
ATOM 845 O O . LEU A 1 109 ? -12.778 -8.764 5.354 1.00 93.38 109 LEU A O 1
ATOM 849 N N . SER A 1 110 ? -12.775 -6.791 4.273 1.00 91.62 110 SER A N 1
ATOM 850 C CA . SER A 1 110 ? -13.918 -7.088 3.388 1.00 91.62 110 SER A CA 1
ATOM 851 C C . SER A 1 110 ? -13.561 -7.225 1.907 1.00 91.62 110 SER A C 1
ATOM 853 O O . SER A 1 110 ? -14.419 -7.595 1.117 1.00 91.62 110 SER A O 1
ATOM 855 N N . ASP A 1 111 ? -12.324 -6.904 1.521 1.00 90.69 111 ASP A N 1
ATOM 856 C CA . ASP A 1 111 ? -11.863 -6.770 0.130 1.00 90.69 111 ASP A CA 1
ATOM 857 C C . ASP A 1 111 ? -12.594 -5.694 -0.696 1.00 90.69 111 ASP A C 1
ATOM 859 O O . ASP A 1 111 ? -12.352 -5.540 -1.897 1.00 90.69 111 ASP A O 1
ATOM 863 N N . ASP A 1 112 ? -13.416 -4.865 -0.044 1.00 90.12 112 ASP A N 1
ATOM 864 C CA . ASP A 1 112 ? -14.021 -3.697 -0.670 1.00 90.12 112 ASP A CA 1
ATOM 865 C C . ASP A 1 112 ? -12.954 -2.669 -1.039 1.00 90.12 112 ASP A C 1
ATOM 867 O O . ASP A 1 112 ? -11.981 -2.437 -0.310 1.00 90.12 112 ASP A O 1
ATOM 871 N N . SER A 1 113 ? -13.174 -1.971 -2.152 1.00 89.56 113 SER A N 1
ATOM 872 C CA . SER A 1 113 ? -12.333 -0.840 -2.513 1.00 89.56 113 SER A CA 1
ATOM 873 C C . SER A 1 113 ? -13.117 0.319 -3.097 1.00 89.56 113 SER A C 1
ATOM 875 O O . SER A 1 113 ? -14.154 0.146 -3.735 1.00 89.56 113 SER A O 1
ATOM 877 N N . ILE A 1 114 ? -12.592 1.517 -2.872 1.00 86.12 114 ILE A N 1
ATOM 878 C CA . ILE A 1 114 ? -13.095 2.757 -3.453 1.00 86.12 114 ILE A CA 1
ATOM 879 C C . ILE A 1 114 ? -11.937 3.537 -4.065 1.00 86.12 114 ILE A C 1
ATOM 881 O O . ILE A 1 114 ? -10.780 3.341 -3.697 1.00 86.12 114 ILE A O 1
ATOM 885 N N . PHE A 1 115 ? -12.246 4.462 -4.967 1.00 85.06 115 PHE A N 1
ATOM 886 C CA . PHE A 1 115 ? -11.269 5.423 -5.467 1.00 85.06 115 PHE A CA 1
ATOM 887 C C . PHE A 1 115 ? -11.514 6.794 -4.842 1.00 85.06 115 PHE A C 1
ATOM 889 O O . PHE A 1 115 ? -12.634 7.308 -4.881 1.00 85.06 115 PHE A O 1
ATOM 896 N N . LEU A 1 116 ? -10.463 7.399 -4.290 1.00 78.31 116 LEU A N 1
ATOM 897 C CA . LEU A 1 116 ? -10.474 8.783 -3.830 1.00 78.31 116 LEU A CA 1
ATOM 898 C C . LEU A 1 116 ? -9.850 9.684 -4.892 1.00 78.31 116 LEU A C 1
ATOM 900 O O . LEU A 1 116 ? -8.745 9.430 -5.373 1.00 78.31 116 LEU A O 1
ATOM 904 N N . SER A 1 117 ? -10.581 10.734 -5.249 1.00 76.38 117 SER A N 1
ATOM 905 C CA . SER A 1 117 ? -10.148 11.751 -6.203 1.00 76.38 117 SER A CA 1
ATOM 906 C C . SER A 1 117 ? -9.255 12.815 -5.535 1.00 76.38 117 SER A C 1
ATOM 908 O O . SER A 1 117 ? -9.360 13.008 -4.320 1.00 76.38 117 SER A O 1
ATOM 910 N N . PRO A 1 118 ? -8.389 13.518 -6.298 1.00 70.44 118 PRO A N 1
ATOM 911 C CA . PRO A 1 118 ? -7.450 14.515 -5.767 1.00 70.44 118 PRO A CA 1
ATOM 912 C C . PRO A 1 118 ? -8.078 15.604 -4.894 1.00 70.44 118 PRO A C 1
ATOM 914 O O . PRO A 1 118 ? -7.472 16.028 -3.916 1.00 70.44 118 PRO A O 1
ATOM 917 N N . ASP A 1 119 ? -9.296 16.036 -5.223 1.00 69.06 119 ASP A N 1
ATOM 918 C CA . ASP A 1 119 ? -10.073 17.040 -4.485 1.00 69.06 119 ASP A CA 1
ATOM 919 C C . ASP A 1 119 ? -10.316 16.645 -3.022 1.00 69.06 119 ASP A C 1
ATOM 921 O O . ASP A 1 119 ? -10.457 17.510 -2.162 1.00 69.06 119 ASP A O 1
ATOM 925 N N . LYS A 1 120 ? -10.292 15.343 -2.719 1.00 68.94 120 LYS A N 1
ATOM 926 C CA . LYS A 1 120 ? -10.446 14.801 -1.363 1.00 68.94 120 LYS A CA 1
ATOM 927 C C . LYS A 1 120 ? -9.119 14.560 -0.639 1.00 68.94 120 LYS A C 1
ATOM 929 O O . LYS A 1 120 ? -9.136 14.192 0.530 1.00 68.94 120 LYS A O 1
ATOM 934 N N . LEU A 1 121 ? -7.987 14.718 -1.327 1.00 64.50 121 LEU A N 1
ATOM 935 C CA . LEU A 1 121 ? -6.643 14.378 -0.836 1.00 64.50 121 LEU A CA 1
ATOM 936 C C . LEU A 1 121 ? -5.761 15.611 -0.602 1.00 64.50 121 LEU A C 1
ATOM 938 O O . LEU A 1 121 ? -4.644 15.480 -0.113 1.00 64.50 121 LEU A O 1
ATOM 942 N N . GLY A 1 122 ? -6.258 16.803 -0.936 1.00 63.59 122 GLY A N 1
ATOM 943 C CA . GLY A 1 122 ? -5.548 18.067 -0.768 1.00 63.59 122 GLY A CA 1
ATOM 944 C C . GLY A 1 122 ? -4.713 18.476 -1.985 1.00 63.59 122 GLY A C 1
ATOM 945 O O . GLY A 1 122 ? -4.363 17.682 -2.861 1.00 63.59 122 GLY A O 1
ATOM 946 N N . ASN A 1 123 ? -4.371 19.764 -2.032 1.00 62.62 123 ASN A N 1
ATOM 947 C CA . ASN A 1 123 ? -3.812 20.422 -3.220 1.00 62.62 123 ASN A CA 1
ATOM 948 C C . ASN A 1 123 ? -2.447 19.862 -3.666 1.00 62.62 123 ASN A C 1
ATOM 950 O O . ASN A 1 123 ? -2.114 19.898 -4.851 1.00 62.62 123 ASN A O 1
ATOM 954 N N . ASN A 1 124 ? -1.660 19.303 -2.743 1.00 66.31 124 ASN A N 1
ATOM 955 C CA . ASN A 1 124 ? -0.325 18.778 -3.035 1.00 66.31 124 ASN A CA 1
ATOM 956 C C . ASN A 1 124 ? -0.319 17.337 -3.564 1.00 66.31 124 ASN A C 1
ATOM 958 O O . ASN A 1 124 ? 0.700 16.886 -4.100 1.00 66.31 124 ASN A O 1
ATOM 962 N N . PHE A 1 125 ? -1.450 16.629 -3.496 1.00 72.88 125 PHE A N 1
ATOM 963 C CA . PHE A 1 125 ? -1.559 15.279 -4.037 1.00 72.88 125 PHE A CA 1
ATOM 964 C C . PHE A 1 125 ? -1.329 15.254 -5.558 1.00 72.88 125 PHE A C 1
ATOM 966 O O . PHE A 1 125 ? -0.585 14.416 -6.067 1.00 72.88 125 PHE A O 1
ATOM 973 N N . SER A 1 126 ? -1.885 16.225 -6.288 1.00 72.88 126 SER A N 1
ATOM 974 C CA . SER A 1 126 ? -1.692 16.344 -7.739 1.00 72.88 126 SER A CA 1
ATOM 975 C C . SER A 1 126 ? -0.221 16.550 -8.115 1.00 72.88 126 SER A C 1
ATOM 977 O O . SER A 1 126 ? 0.260 15.969 -9.086 1.00 72.88 126 SER A O 1
ATOM 979 N N . ILE A 1 127 ? 0.526 17.329 -7.323 1.00 73.62 127 ILE A N 1
ATOM 980 C CA . ILE A 1 127 ? 1.970 17.535 -7.523 1.00 73.62 127 ILE A CA 1
ATOM 981 C C . ILE A 1 127 ? 2.730 16.225 -7.302 1.00 73.62 127 ILE A C 1
ATOM 983 O O . ILE A 1 127 ? 3.617 15.875 -8.082 1.00 73.62 127 ILE A O 1
ATOM 987 N N . TYR A 1 128 ? 2.380 15.482 -6.253 1.00 73.75 128 TYR A N 1
ATOM 988 C CA . TYR A 1 128 ? 2.945 14.165 -5.981 1.00 73.75 128 TYR A CA 1
ATOM 989 C C . TYR A 1 128 ? 2.697 13.181 -7.138 1.00 73.75 128 TYR A C 1
ATOM 991 O O . TYR A 1 128 ? 3.657 12.614 -7.665 1.00 73.75 128 TYR A O 1
ATOM 999 N N . ALA A 1 129 ? 1.444 13.039 -7.583 1.00 78.81 129 ALA A N 1
ATOM 1000 C CA . ALA A 1 129 ? 1.071 12.127 -8.663 1.00 78.81 129 ALA A CA 1
ATOM 1001 C C . ALA A 1 129 ? 1.803 12.477 -9.971 1.00 78.81 129 ALA A C 1
ATOM 1003 O O . ALA A 1 129 ? 2.391 11.607 -10.618 1.00 78.81 129 ALA A O 1
ATOM 1004 N N . ASN A 1 130 ? 1.868 13.771 -10.304 1.00 80.81 130 ASN A N 1
ATOM 1005 C CA . ASN A 1 130 ? 2.581 14.258 -11.483 1.00 80.81 130 ASN A CA 1
ATOM 1006 C C . ASN A 1 130 ? 4.090 13.983 -11.414 1.00 80.81 130 ASN A C 1
ATOM 1008 O O . ASN A 1 130 ? 4.685 13.611 -12.421 1.00 80.81 130 ASN A O 1
ATOM 1012 N N . ASN A 1 131 ? 4.724 14.120 -10.245 1.00 76.31 131 ASN A N 1
ATOM 1013 C CA . ASN A 1 131 ? 6.153 13.833 -10.094 1.00 76.31 131 ASN A CA 1
ATOM 1014 C C . ASN A 1 131 ? 6.487 12.364 -10.367 1.00 76.31 131 ASN A C 1
ATOM 1016 O O . ASN A 1 131 ? 7.489 12.083 -11.027 1.00 76.31 131 ASN A O 1
ATOM 1020 N N . ILE A 1 132 ? 5.656 11.437 -9.886 1.00 72.81 132 ILE A N 1
ATOM 1021 C CA . ILE A 1 132 ? 5.853 10.008 -10.144 1.00 72.81 132 ILE A CA 1
ATOM 1022 C C . ILE A 1 132 ? 5.625 9.698 -11.623 1.00 72.81 132 ILE A C 1
ATOM 1024 O O . ILE A 1 132 ? 6.471 9.055 -12.244 1.00 72.81 132 ILE A O 1
ATOM 1028 N N . LYS A 1 133 ? 4.540 10.222 -12.206 1.00 81.75 133 LYS A N 1
ATOM 1029 C CA . LYS A 1 133 ? 4.221 10.047 -13.628 1.00 81.75 133 LYS A CA 1
ATOM 1030 C C . LYS A 1 133 ? 5.334 10.573 -14.539 1.00 81.75 133 LYS A C 1
ATOM 1032 O O . LYS A 1 133 ? 5.742 9.891 -15.475 1.00 81.75 133 LYS A O 1
ATOM 1037 N N . ASN A 1 134 ? 5.868 11.756 -14.240 1.00 81.38 134 ASN A N 1
ATOM 1038 C CA . ASN A 1 134 ? 6.983 12.336 -14.986 1.00 81.38 134 ASN A CA 1
ATOM 1039 C C . ASN A 1 134 ? 8.261 11.503 -14.833 1.00 81.38 134 ASN A C 1
ATOM 1041 O O . ASN A 1 134 ? 8.968 11.297 -15.813 1.00 81.38 134 ASN A O 1
ATOM 1045 N N . GLY A 1 135 ? 8.538 10.987 -13.631 1.00 73.12 135 GLY A N 1
ATOM 1046 C CA . GLY A 1 135 ? 9.671 10.090 -13.401 1.00 73.12 135 GLY A CA 1
ATOM 1047 C C . GLY A 1 135 ? 9.576 8.800 -14.219 1.00 73.12 135 GLY A C 1
ATOM 1048 O O . GLY A 1 135 ? 10.561 8.400 -14.828 1.00 73.12 135 GLY A O 1
ATOM 1049 N N . GLN A 1 136 ? 8.395 8.179 -14.288 1.00 73.62 136 GLN A N 1
ATOM 1050 C CA . GLN A 1 136 ? 8.177 6.994 -15.124 1.00 73.62 136 GLN A CA 1
ATOM 1051 C C . GLN A 1 136 ? 8.324 7.300 -16.611 1.00 73.62 136 GLN A C 1
ATOM 1053 O O . GLN A 1 136 ? 8.988 6.550 -17.322 1.00 73.62 136 GLN A O 1
ATOM 1058 N N . LYS A 1 137 ? 7.730 8.406 -17.078 1.00 79.38 137 LYS A N 1
ATOM 1059 C CA . LYS A 1 137 ? 7.857 8.842 -18.471 1.00 79.38 137 LYS A CA 1
ATOM 1060 C C . LYS A 1 137 ? 9.328 9.019 -18.848 1.00 79.38 137 LYS A C 1
ATOM 1062 O O . LYS A 1 137 ? 9.758 8.450 -19.844 1.00 79.38 137 LYS A O 1
ATOM 1067 N N . GLN A 1 138 ? 10.099 9.700 -18.001 1.00 75.38 138 GLN A N 1
ATOM 1068 C CA . GLN A 1 138 ? 11.538 9.860 -18.191 1.00 75.38 138 GLN A CA 1
ATOM 1069 C C . GLN A 1 138 ? 12.272 8.509 -18.197 1.00 75.38 138 GLN A C 1
ATOM 1071 O O . GLN A 1 138 ? 13.146 8.292 -19.026 1.00 75.38 138 GLN A O 1
ATOM 1076 N N . ALA A 1 139 ? 11.902 7.571 -17.319 1.00 71.00 139 ALA A N 1
ATOM 1077 C CA . ALA A 1 139 ? 12.487 6.229 -17.304 1.00 71.00 139 ALA A CA 1
ATOM 1078 C C . ALA A 1 139 ? 12.267 5.486 -18.629 1.00 71.00 139 ALA A C 1
ATOM 1080 O O . ALA A 1 139 ? 13.179 4.830 -19.134 1.00 71.00 139 ALA A O 1
ATOM 1081 N N . VAL A 1 140 ? 11.056 5.583 -19.183 1.00 74.12 140 VAL A N 1
ATOM 1082 C CA . VAL A 1 140 ? 10.703 4.981 -20.473 1.00 74.12 140 VAL A CA 1
ATOM 1083 C C . VAL A 1 140 ? 11.479 5.663 -21.598 1.00 74.12 140 VAL A C 1
ATOM 1085 O O . VAL A 1 140 ? 12.100 4.968 -22.394 1.00 74.12 140 VAL A O 1
ATOM 1088 N N . GLU A 1 141 ? 11.516 6.995 -21.634 1.00 75.88 141 GLU A N 1
ATOM 1089 C CA . GLU A 1 141 ? 12.282 7.764 -22.625 1.00 75.88 141 GLU A CA 1
ATOM 1090 C C . GLU A 1 141 ? 13.768 7.361 -22.618 1.00 75.88 141 GLU A C 1
ATOM 1092 O O . GLU A 1 141 ? 14.265 6.867 -23.634 1.00 75.88 141 GLU A O 1
ATOM 1097 N N . ASP A 1 142 ? 14.4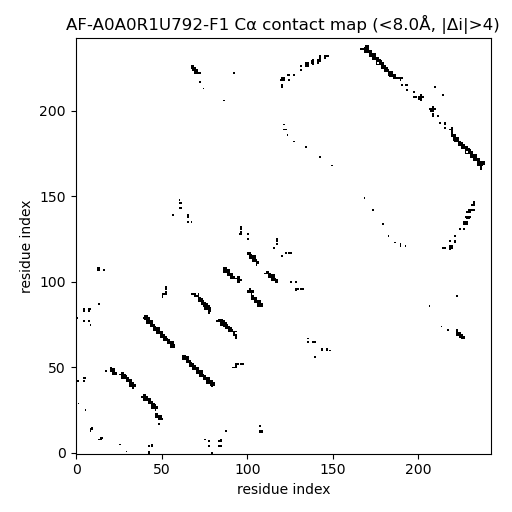30 7.394 -21.456 1.00 68.69 142 ASP A N 1
ATOM 1098 C CA . ASP A 1 142 ? 15.832 6.985 -21.276 1.00 68.69 142 ASP A CA 1
ATOM 1099 C C . ASP A 1 142 ? 16.096 5.539 -21.728 1.00 68.69 142 ASP A C 1
ATOM 1101 O O . ASP A 1 142 ? 17.145 5.236 -22.315 1.00 68.69 142 ASP A O 1
ATOM 1105 N N . THR A 1 143 ? 15.145 4.636 -21.454 1.00 66.19 143 THR A N 1
ATOM 1106 C CA . THR A 1 143 ? 15.217 3.226 -21.867 1.00 66.19 143 THR A CA 1
ATOM 1107 C C . THR A 1 143 ? 15.211 3.094 -23.386 1.00 66.19 143 THR A C 1
ATOM 1109 O O . THR A 1 143 ? 15.818 2.172 -23.928 1.00 66.19 143 THR A O 1
ATOM 1112 N N . THR A 1 144 ? 14.556 4.022 -24.079 1.00 68.69 144 THR A N 1
ATOM 1113 C CA . THR A 1 144 ? 14.239 3.920 -25.507 1.00 68.69 144 THR A CA 1
ATOM 1114 C C . THR A 1 144 ? 15.200 4.684 -26.412 1.00 68.69 144 THR A C 1
ATOM 1116 O O . THR A 1 144 ? 15.422 4.254 -27.544 1.00 68.69 144 THR A O 1
ATOM 1119 N N . GLU A 1 145 ? 15.822 5.752 -25.910 1.00 63.09 145 GLU A N 1
ATOM 1120 C CA . GLU A 1 145 ? 16.864 6.504 -26.623 1.00 63.09 145 GLU A CA 1
ATOM 1121 C C . GLU A 1 145 ? 18.209 5.761 -26.651 1.00 63.09 145 GLU A C 1
ATOM 1123 O O . GLU A 1 145 ? 18.972 5.894 -27.603 1.00 63.09 145 GLU A O 1
ATOM 1128 N N . ASN A 1 146 ? 18.485 4.924 -25.644 1.00 56.12 146 ASN A N 1
ATOM 1129 C CA . ASN A 1 146 ? 19.767 4.225 -25.491 1.00 56.12 146 ASN A CA 1
ATOM 1130 C C . ASN A 1 146 ? 19.700 2.725 -25.809 1.00 56.12 146 ASN A C 1
ATOM 1132 O O . ASN A 1 146 ? 20.566 1.966 -25.363 1.00 56.12 146 ASN A O 1
ATOM 1136 N N . VAL A 1 147 ? 18.680 2.265 -26.543 1.00 56.72 147 VAL A N 1
ATOM 1137 C CA . VAL A 1 147 ? 18.620 0.864 -26.982 1.00 56.72 147 VAL A CA 1
ATOM 1138 C C . VAL A 1 147 ? 19.763 0.629 -27.965 1.00 56.72 147 VAL A C 1
ATOM 1140 O O . VAL A 1 147 ? 19.665 0.936 -29.152 1.00 56.72 147 VAL A O 1
ATOM 1143 N N . VAL A 1 148 ? 20.860 0.048 -27.478 1.00 54.62 148 VAL A N 1
ATOM 1144 C CA . VAL A 1 148 ? 21.846 -0.594 -28.345 1.00 54.62 148 VAL A CA 1
ATOM 1145 C C . VAL A 1 148 ? 21.173 -1.858 -28.854 1.00 54.62 148 VAL A C 1
ATOM 1147 O O . VAL A 1 148 ? 21.314 -2.929 -28.265 1.00 54.62 148 VAL A O 1
ATOM 1150 N N . LEU A 1 149 ? 20.374 -1.720 -29.914 1.00 54.00 149 LEU A N 1
ATOM 1151 C CA . LEU A 1 149 ? 19.859 -2.876 -30.630 1.00 54.00 149 LEU A CA 1
ATOM 1152 C C . LEU A 1 149 ? 21.084 -3.716 -31.008 1.00 54.00 149 LEU A C 1
ATOM 1154 O O . LEU A 1 149 ? 22.021 -3.166 -31.602 1.00 54.00 149 LEU A O 1
ATOM 1158 N N . PRO A 1 150 ? 21.136 -5.014 -30.658 1.00 47.31 150 PRO A N 1
ATOM 1159 C CA . PRO A 1 150 ? 22.155 -5.873 -31.226 1.00 47.31 150 PRO A CA 1
ATOM 1160 C C . PRO A 1 150 ? 22.004 -5.741 -32.740 1.00 47.31 150 PRO A C 1
ATOM 1162 O O . PRO A 1 150 ? 20.935 -6.034 -33.281 1.00 47.31 150 PRO A O 1
ATOM 1165 N N . LYS A 1 151 ? 23.036 -5.212 -33.416 1.00 42.97 151 LYS A N 1
ATOM 1166 C CA . LYS A 1 151 ? 23.076 -5.198 -34.879 1.00 42.97 151 LYS A CA 1
ATOM 1167 C C . LYS A 1 151 ? 22.744 -6.623 -35.299 1.00 42.97 151 LYS A C 1
ATOM 1169 O O . LYS A 1 151 ? 23.480 -7.540 -34.932 1.00 42.97 151 LYS A O 1
ATOM 1174 N N . LYS A 1 152 ? 21.622 -6.814 -36.006 1.00 44.31 152 LYS A N 1
ATOM 1175 C CA . LYS A 1 152 ? 21.392 -8.049 -36.753 1.00 44.31 152 LYS A CA 1
ATOM 1176 C C . LYS A 1 152 ? 22.674 -8.241 -37.546 1.00 44.31 152 LYS A C 1
ATOM 1178 O O . LYS A 1 152 ? 23.0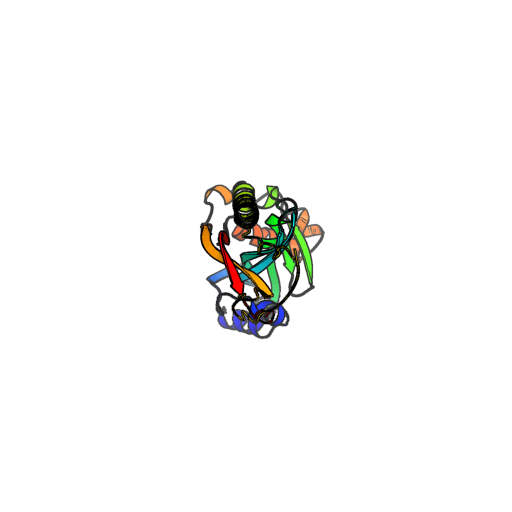23 -7.376 -38.341 1.00 44.31 152 LYS A O 1
ATOM 1183 N N . SER A 1 153 ? 23.421 -9.292 -37.223 1.00 41.28 153 SER A N 1
ATOM 1184 C CA . SER A 1 153 ? 24.527 -9.736 -38.054 1.00 41.28 153 SER A CA 1
ATOM 1185 C C . SER A 1 153 ? 23.952 -9.834 -39.456 1.00 41.28 153 SER A C 1
ATOM 1187 O O . SER A 1 153 ? 23.060 -10.659 -39.668 1.00 41.28 153 SER A O 1
ATOM 1189 N N . ASP A 1 154 ? 24.384 -8.956 -40.361 1.00 39.50 154 ASP A N 1
ATOM 1190 C CA . ASP A 1 154 ? 24.044 -9.061 -41.770 1.00 39.50 154 ASP A CA 1
ATOM 1191 C C . ASP A 1 154 ? 24.472 -10.461 -42.189 1.00 39.50 154 ASP A C 1
ATOM 1193 O O . ASP A 1 154 ? 25.657 -10.781 -42.277 1.00 39.50 154 ASP A O 1
ATOM 1197 N N . SER A 1 155 ? 23.489 -11.343 -42.357 1.00 42.41 155 SER A N 1
ATOM 1198 C CA . SER A 1 155 ? 23.684 -12.633 -42.995 1.00 42.41 155 SER A CA 1
ATOM 1199 C C . SER A 1 155 ? 23.780 -12.348 -44.487 1.00 42.41 155 SER A C 1
ATOM 1201 O O . SER A 1 155 ? 22.866 -12.604 -45.262 1.00 42.41 155 SER A O 1
ATOM 1203 N N . SER A 1 156 ? 24.885 -11.712 -44.864 1.00 39.75 156 SER A N 1
ATOM 1204 C CA . SER A 1 156 ? 25.315 -11.565 -46.237 1.00 39.75 156 SER A CA 1
ATOM 1205 C C . SER A 1 156 ? 26.544 -12.438 -46.420 1.00 39.75 156 SER A C 1
ATOM 1207 O O . SER A 1 156 ? 27.613 -12.157 -45.882 1.00 39.75 156 SER A O 1
ATOM 1209 N N . THR A 1 157 ? 26.363 -13.439 -47.280 1.00 38.66 157 THR A N 1
ATOM 1210 C CA . THR A 1 157 ? 27.369 -14.082 -48.138 1.00 38.66 157 THR A CA 1
ATOM 1211 C C . THR A 1 157 ? 28.373 -15.077 -47.530 1.00 38.66 157 THR A C 1
ATOM 1213 O O . THR A 1 157 ? 29.355 -14.722 -46.895 1.00 38.66 157 THR A O 1
ATOM 1216 N N . THR A 1 158 ? 28.103 -16.349 -47.858 1.00 42.34 158 THR A N 1
ATOM 1217 C CA . THR A 1 158 ? 29.021 -17.331 -48.471 1.00 42.34 158 THR A CA 1
ATOM 1218 C C . THR A 1 158 ? 30.357 -17.685 -47.792 1.00 42.34 158 THR A C 1
ATOM 1220 O O . THR A 1 158 ? 31.296 -16.907 -47.740 1.00 42.34 158 THR A O 1
ATOM 1223 N N . HIS A 1 159 ? 30.446 -18.984 -47.474 1.00 38.78 159 HIS A N 1
ATOM 1224 C CA . HIS A 1 159 ? 31.624 -19.858 -47.375 1.00 38.78 159 HIS A CA 1
ATOM 1225 C C . HIS A 1 159 ? 32.698 -19.613 -46.298 1.00 38.78 159 HIS A C 1
ATOM 1227 O O . HIS A 1 159 ? 33.474 -18.672 -46.339 1.00 38.78 159 HIS A O 1
ATOM 1233 N N . ASN A 1 160 ? 32.830 -20.649 -45.454 1.00 42.03 160 ASN A N 1
ATOM 1234 C CA . ASN A 1 160 ? 34.044 -21.144 -44.796 1.00 42.03 160 ASN A CA 1
ATOM 1235 C C . ASN A 1 160 ? 34.859 -20.156 -43.949 1.00 42.03 160 ASN A C 1
ATOM 1237 O O . ASN A 1 160 ? 35.673 -19.403 -44.465 1.00 42.03 160 ASN A O 1
ATOM 1241 N N . LYS A 1 161 ? 34.787 -20.331 -42.623 1.00 36.25 161 LYS A N 1
ATOM 1242 C CA . LYS A 1 161 ? 35.834 -20.923 -41.753 1.00 36.25 161 LYS A CA 1
ATOM 1243 C C . LYS A 1 161 ? 35.530 -20.478 -40.318 1.00 36.25 161 LYS A C 1
ATOM 1245 O O . LYS A 1 161 ? 35.269 -19.307 -40.072 1.00 36.25 161 LYS A O 1
ATOM 1250 N N . TYR A 1 162 ? 35.510 -21.432 -39.391 1.00 44.16 162 TYR A N 1
ATOM 1251 C CA . TYR A 1 162 ? 35.224 -21.238 -37.968 1.00 44.16 162 TYR A CA 1
ATOM 1252 C C . TYR A 1 162 ? 35.885 -19.975 -37.388 1.00 44.16 162 TYR A C 1
ATOM 1254 O O . TYR A 1 162 ? 37.102 -19.920 -37.237 1.00 44.16 162 TYR A O 1
ATOM 1262 N N . ASN A 1 163 ? 35.062 -18.998 -37.007 1.00 33.41 163 ASN A N 1
ATOM 1263 C CA . ASN A 1 163 ? 35.431 -17.939 -36.075 1.00 33.41 163 ASN A CA 1
ATOM 1264 C C . ASN A 1 163 ? 34.371 -17.890 -34.967 1.00 33.41 163 ASN A C 1
ATOM 1266 O O . ASN A 1 163 ? 33.418 -17.111 -34.992 1.00 33.41 163 ASN A O 1
ATOM 1270 N N . THR A 1 164 ? 34.496 -18.808 -34.013 1.00 43.38 164 THR A N 1
ATOM 1271 C CA . THR A 1 164 ? 33.722 -18.825 -32.770 1.00 43.38 164 THR A CA 1
ATOM 1272 C C . THR A 1 164 ? 34.178 -17.672 -31.884 1.00 43.38 164 THR A C 1
ATOM 1274 O O . THR A 1 164 ? 35.012 -17.878 -31.015 1.00 43.38 164 THR A O 1
ATOM 1277 N N . ASN A 1 165 ? 33.673 -16.460 -32.125 1.00 39.56 165 ASN A N 1
ATOM 1278 C CA . ASN A 1 165 ? 33.744 -15.338 -31.176 1.00 39.56 165 ASN A CA 1
ATOM 1279 C C . ASN A 1 165 ? 32.639 -14.288 -31.400 1.00 39.56 165 ASN A C 1
ATOM 1281 O O . ASN A 1 165 ? 32.749 -13.147 -30.948 1.00 39.56 165 ASN A O 1
ATOM 1285 N N . ALA A 1 166 ? 31.534 -14.649 -32.059 1.00 43.72 166 ALA A N 1
ATOM 1286 C CA . ALA A 1 166 ? 30.327 -13.840 -31.965 1.00 43.72 166 ALA A CA 1
ATOM 1287 C C . ALA A 1 166 ? 29.750 -14.040 -30.556 1.00 43.72 166 ALA A C 1
ATOM 1289 O O . ALA A 1 166 ? 29.191 -15.095 -30.265 1.00 43.72 166 ALA A O 1
ATOM 1290 N N . LYS A 1 167 ? 29.931 -13.061 -29.656 1.00 51.44 167 LYS A N 1
ATOM 1291 C CA . LYS A 1 167 ? 29.227 -13.028 -28.365 1.00 51.44 167 LYS A CA 1
ATOM 1292 C C . LYS A 1 167 ? 27.726 -13.051 -28.661 1.00 51.44 167 LYS A C 1
ATOM 1294 O O . LYS A 1 167 ? 27.158 -12.024 -29.026 1.00 51.44 167 LYS A O 1
ATOM 1299 N N . THR A 1 168 ? 27.104 -14.220 -28.566 1.00 57.31 168 THR A N 1
ATOM 1300 C CA . THR A 1 168 ? 25.665 -14.401 -28.739 1.00 57.31 168 THR A CA 1
ATOM 1301 C C . THR A 1 168 ? 24.964 -13.664 -27.609 1.00 57.31 168 THR A C 1
ATOM 1303 O O . THR A 1 168 ? 24.935 -14.132 -26.475 1.00 57.31 168 THR A O 1
ATOM 1306 N N . VAL A 1 169 ? 24.441 -12.475 -27.906 1.00 58.75 169 VAL A N 1
ATOM 1307 C CA . VAL A 1 169 ? 23.567 -11.745 -26.987 1.00 58.75 169 VAL A CA 1
ATOM 1308 C C . VAL A 1 169 ? 22.192 -12.395 -27.065 1.00 58.75 169 VAL A C 1
ATOM 1310 O O . VAL A 1 169 ? 21.493 -12.250 -28.064 1.00 58.75 169 VAL A O 1
ATOM 1313 N N . THR A 1 170 ? 21.823 -13.127 -26.020 1.00 67.31 170 THR A N 1
ATOM 1314 C CA . THR A 1 170 ? 20.548 -13.855 -25.930 1.00 67.31 170 THR A CA 1
ATOM 1315 C C . THR A 1 170 ? 19.431 -12.945 -25.418 1.00 67.31 170 THR A C 1
ATOM 1317 O O . THR A 1 170 ? 18.281 -13.090 -25.820 1.00 67.31 170 THR A O 1
ATOM 1320 N N . CYS A 1 171 ? 19.757 -11.960 -24.574 1.00 67.50 171 CYS A N 1
ATOM 1321 C CA . CYS A 1 171 ? 18.834 -10.891 -24.193 1.00 67.50 171 CYS A CA 1
ATOM 1322 C C . CYS A 1 171 ? 19.555 -9.651 -23.669 1.00 67.50 171 CYS A C 1
ATOM 1324 O O . CYS A 1 171 ? 20.690 -9.704 -23.191 1.00 67.50 171 CYS A O 1
ATOM 1326 N N . SER A 1 172 ? 18.844 -8.531 -23.720 1.00 66.12 172 SER A N 1
ATOM 1327 C CA . SER A 1 172 ? 19.250 -7.258 -23.137 1.00 66.12 172 SER A CA 1
ATOM 1328 C C . SER A 1 172 ? 18.308 -6.932 -21.981 1.00 66.12 172 SER A C 1
ATOM 1330 O O . SER A 1 172 ? 17.093 -7.051 -22.122 1.00 66.12 172 SER A O 1
ATOM 1332 N N . ILE A 1 173 ? 18.856 -6.536 -20.834 1.00 73.62 173 ILE A N 1
ATOM 1333 C CA . ILE A 1 173 ? 18.085 -6.147 -19.646 1.00 73.62 173 ILE A CA 1
ATOM 1334 C C . ILE A 1 173 ? 18.441 -4.712 -19.290 1.00 73.62 173 ILE A C 1
ATOM 1336 O O . ILE A 1 173 ? 19.614 -4.386 -19.089 1.00 73.62 173 ILE A O 1
ATOM 1340 N N . PHE A 1 174 ? 17.427 -3.857 -19.189 1.00 69.81 174 PHE A N 1
ATOM 1341 C CA . PHE A 1 174 ? 17.602 -2.501 -18.696 1.00 69.81 174 PHE A CA 1
ATOM 1342 C C . PHE A 1 174 ? 17.753 -2.531 -17.175 1.00 69.81 174 PHE A C 1
ATOM 1344 O O . PHE A 1 174 ? 16.847 -2.930 -16.446 1.00 69.81 174 PHE A O 1
ATOM 1351 N N . THR A 1 175 ? 18.924 -2.133 -16.689 1.00 75.81 175 THR A N 1
ATOM 1352 C CA . THR A 1 175 ? 19.211 -2.038 -15.259 1.00 75.81 175 THR A CA 1
ATOM 1353 C C . THR A 1 175 ? 19.155 -0.580 -14.842 1.00 75.81 175 THR A C 1
ATOM 1355 O O . THR A 1 175 ? 19.857 0.259 -15.407 1.00 75.81 175 THR A O 1
ATOM 1358 N N . CYS A 1 176 ? 18.355 -0.267 -13.826 1.00 73.19 176 CYS A N 1
ATOM 1359 C CA . CYS A 1 176 ? 18.327 1.083 -13.286 1.00 73.19 176 CYS A CA 1
ATOM 1360 C C . CYS A 1 176 ? 19.656 1.425 -12.595 1.00 73.19 176 CYS A C 1
ATOM 1362 O O . CYS A 1 176 ? 20.112 0.692 -11.716 1.00 73.19 176 CYS A O 1
ATOM 1364 N N . THR A 1 177 ? 20.260 2.554 -12.959 1.00 76.00 177 THR A N 1
ATOM 1365 C CA . THR A 1 177 ? 21.529 3.046 -12.397 1.00 76.00 177 THR A CA 1
ATOM 1366 C C . THR A 1 177 ? 21.335 4.281 -11.528 1.00 76.00 177 THR A C 1
ATOM 1368 O O . THR A 1 177 ? 22.155 4.548 -10.653 1.00 76.00 177 THR A O 1
ATOM 1371 N N . LYS A 1 178 ? 20.238 5.022 -11.724 1.00 73.31 178 LYS A N 1
ATOM 1372 C CA . LYS A 1 178 ? 19.891 6.191 -10.919 1.00 73.31 178 LYS A CA 1
ATOM 1373 C C . LYS A 1 178 ? 18.409 6.203 -10.592 1.00 73.31 178 LYS A C 1
ATOM 1375 O O . LYS A 1 178 ? 17.555 6.095 -11.469 1.00 73.31 178 LYS A O 1
ATOM 1380 N N . TYR A 1 179 ? 18.121 6.439 -9.321 1.00 77.62 179 TYR A N 1
ATOM 1381 C CA . TYR A 1 179 ? 16.769 6.619 -8.821 1.00 77.62 179 TYR A CA 1
ATOM 1382 C C . TYR A 1 179 ? 16.558 8.060 -8.369 1.00 77.62 179 TYR A C 1
ATOM 1384 O O . TYR A 1 179 ? 17.470 8.693 -7.835 1.00 77.62 179 TYR A O 1
ATOM 1392 N N . LYS A 1 180 ? 15.340 8.563 -8.558 1.00 73.19 180 LYS A N 1
ATOM 1393 C CA . LYS A 1 180 ? 14.848 9.775 -7.913 1.00 73.19 180 LYS A CA 1
ATOM 1394 C C . LYS A 1 180 ? 13.942 9.350 -6.775 1.00 73.19 180 LYS A C 1
ATOM 1396 O O . LYS A 1 180 ? 12.960 8.640 -6.989 1.00 73.19 180 LYS A O 1
ATOM 1401 N N . SER A 1 181 ? 14.291 9.798 -5.580 1.00 79.50 181 SER A N 1
ATOM 1402 C CA . SER A 1 181 ? 13.467 9.618 -4.394 1.00 79.50 181 SER A CA 1
ATOM 1403 C C . SER A 1 181 ? 12.814 10.942 -4.020 1.00 79.50 181 SER A C 1
ATOM 1405 O O . SER A 1 181 ? 13.379 12.010 -4.261 1.00 79.50 181 SER A O 1
ATOM 1407 N N . GLY A 1 182 ? 11.633 10.884 -3.420 1.00 74.62 182 GLY A N 1
ATOM 1408 C CA . GLY A 1 182 ? 10.940 12.063 -2.911 1.00 74.62 182 GLY A CA 1
ATOM 1409 C C . GLY A 1 182 ? 9.844 11.693 -1.920 1.00 74.62 182 GLY A C 1
ATOM 1410 O O . GLY A 1 182 ? 9.655 10.520 -1.608 1.00 74.62 182 GLY A O 1
ATOM 1411 N N . GLY A 1 183 ? 9.127 12.703 -1.424 1.00 76.00 183 GLY A N 1
ATOM 1412 C CA . GLY A 1 183 ? 8.063 12.526 -0.433 1.00 76.00 183 GLY A CA 1
ATOM 1413 C C . GLY A 1 183 ? 8.585 12.325 0.991 1.00 76.00 183 GLY A C 1
ATOM 1414 O O . GLY A 1 183 ? 9.659 12.805 1.343 1.00 76.00 183 GLY A O 1
ATOM 1415 N N . GLY A 1 184 ? 7.798 11.652 1.828 1.00 69.38 184 GLY A N 1
ATOM 1416 C CA . GLY A 1 184 ? 8.067 11.440 3.250 1.00 69.38 184 GLY A CA 1
ATOM 1417 C C . GLY A 1 184 ? 7.827 12.657 4.140 1.00 69.38 184 GLY A C 1
ATOM 1418 O O . GLY A 1 184 ? 8.348 12.683 5.252 1.00 69.38 184 GLY A O 1
ATOM 1419 N N . LYS A 1 185 ? 7.078 13.650 3.658 1.00 69.81 185 LYS A N 1
ATOM 1420 C CA . LYS A 1 185 ? 6.821 14.906 4.366 1.00 69.81 185 LYS A CA 1
ATOM 1421 C C . LYS A 1 185 ? 5.333 15.106 4.600 1.00 69.81 185 LYS A C 1
ATOM 1423 O O . LYS A 1 185 ? 4.513 14.732 3.762 1.00 69.81 185 LYS A O 1
ATOM 1428 N N . TRP A 1 186 ? 5.028 15.715 5.734 1.00 65.44 186 TRP A N 1
ATOM 1429 C CA . TRP A 1 186 ? 3.695 16.188 6.062 1.00 65.44 186 TRP A CA 1
ATOM 1430 C C . TRP A 1 186 ? 3.483 17.570 5.452 1.00 65.44 186 TRP A C 1
ATOM 1432 O O . TRP A 1 186 ? 4.356 18.434 5.540 1.00 65.44 186 TRP A O 1
ATOM 1442 N N . ASP A 1 187 ? 2.343 17.756 4.805 1.00 61.88 187 ASP A N 1
ATOM 1443 C CA . ASP A 1 187 ? 1.890 19.033 4.284 1.00 61.88 187 ASP A CA 1
ATOM 1444 C C . ASP A 1 187 ? 1.110 19.789 5.363 1.00 61.88 187 ASP A C 1
ATOM 1446 O O . ASP A 1 187 ? 0.016 19.385 5.763 1.00 61.88 187 ASP A O 1
ATOM 1450 N N . SER A 1 188 ? 1.676 20.901 5.829 1.00 56.31 188 SER A N 1
ATOM 1451 C CA . SER A 1 188 ? 1.053 21.764 6.831 1.00 56.31 188 SER A CA 1
ATOM 1452 C C . SER A 1 188 ? -0.209 22.468 6.319 1.00 56.31 188 SER A C 1
ATOM 1454 O O . SER A 1 188 ? -1.079 22.787 7.124 1.00 56.31 188 SER A O 1
ATOM 1456 N N . GLY A 1 189 ? -0.361 22.666 5.002 1.00 53.50 189 GLY A N 1
ATOM 1457 C CA . GLY A 1 189 ? -1.530 23.329 4.404 1.00 53.50 189 GLY A CA 1
ATOM 1458 C C . GLY A 1 189 ? -2.776 22.444 4.292 1.00 53.50 189 GLY A C 1
ATOM 1459 O O . GLY A 1 189 ? -3.851 22.922 3.941 1.00 53.50 189 GLY A O 1
ATOM 1460 N N . CYS A 1 190 ? -2.646 21.152 4.586 1.00 52.12 190 CYS A N 1
ATOM 1461 C CA . CYS A 1 190 ? -3.708 20.168 4.406 1.00 52.12 190 CYS A CA 1
ATOM 1462 C C . CYS A 1 190 ? -4.588 19.968 5.664 1.00 52.12 190 CYS A C 1
ATOM 1464 O O . CYS A 1 190 ? -5.659 19.367 5.583 1.00 52.12 190 CYS A O 1
ATOM 1466 N N . GLN A 1 191 ? -4.230 20.564 6.812 1.00 50.06 191 GLN A N 1
ATOM 1467 C CA . GLN A 1 191 ? -5.033 20.488 8.046 1.00 50.06 191 GLN A CA 1
ATOM 1468 C C . GLN A 1 191 ? -6.464 21.061 7.910 1.00 50.06 191 GLN A C 1
ATOM 1470 O O . GLN A 1 191 ? -7.322 20.768 8.741 1.00 50.06 191 GLN A O 1
ATOM 1475 N N . THR A 1 192 ? -6.749 21.848 6.867 1.00 43.75 192 THR A N 1
ATOM 1476 C CA . THR A 1 192 ? -7.967 22.671 6.753 1.00 43.75 192 THR A CA 1
ATOM 1477 C C . THR A 1 192 ? -9.178 21.972 6.108 1.00 43.75 192 THR A C 1
ATOM 1479 O O . THR A 1 192 ? -10.279 22.510 6.157 1.00 43.75 192 THR A O 1
ATOM 1482 N N . PHE A 1 193 ? -9.050 20.771 5.530 1.00 45.16 193 PHE A N 1
ATOM 1483 C CA . PHE A 1 193 ? -10.141 20.156 4.738 1.00 45.16 193 PHE A CA 1
ATOM 1484 C C . PHE A 1 193 ? -11.124 19.251 5.511 1.00 45.16 193 PHE A C 1
ATOM 1486 O O . PHE A 1 193 ? -11.932 18.537 4.919 1.00 45.16 193 PHE A O 1
ATOM 1493 N N . THR A 1 194 ? -11.107 19.272 6.840 1.00 43.84 194 THR A N 1
ATOM 1494 C CA . THR A 1 194 ? -11.563 18.133 7.658 1.00 43.84 194 THR A CA 1
ATOM 1495 C C . THR A 1 194 ? -12.956 18.273 8.286 1.00 43.84 194 THR A C 1
ATOM 1497 O O . THR A 1 194 ? -13.273 17.556 9.229 1.00 43.84 194 THR A O 1
ATOM 1500 N N . GLY A 1 195 ? -13.816 19.157 7.764 1.00 39.31 195 GLY A N 1
ATOM 1501 C CA . GLY A 1 195 ? -15.128 19.433 8.376 1.00 39.31 195 GLY A CA 1
ATOM 1502 C C . GLY A 1 195 ? -16.364 18.988 7.588 1.00 39.31 195 GLY A C 1
ATOM 1503 O O . GLY A 1 195 ? -17.290 18.425 8.163 1.00 39.31 195 GLY A O 1
ATOM 1504 N N . VAL A 1 196 ? -16.424 19.257 6.278 1.00 39.34 196 VAL A N 1
ATOM 1505 C CA . VAL A 1 196 ? -17.736 19.415 5.604 1.00 39.34 196 VAL A CA 1
ATOM 1506 C C . VAL A 1 196 ? -18.094 18.271 4.641 1.00 39.34 196 VAL A C 1
ATOM 1508 O O . VAL A 1 196 ? -19.268 17.973 4.453 1.00 39.34 196 VAL A O 1
ATOM 1511 N N . GLY A 1 197 ? -17.114 17.573 4.056 1.00 41.28 197 GLY A N 1
ATOM 1512 C CA . GLY A 1 197 ? -17.372 16.545 3.029 1.00 41.28 197 GLY A CA 1
ATOM 1513 C C . GLY A 1 197 ? -17.653 15.127 3.548 1.00 41.28 197 GLY A C 1
ATOM 1514 O O . GLY A 1 197 ? -18.072 14.260 2.780 1.00 41.28 197 GLY A O 1
ATOM 1515 N N . CYS A 1 198 ? -17.408 14.861 4.831 1.00 46.22 198 CYS A N 1
ATOM 1516 C CA . CYS A 1 198 ? -17.350 13.494 5.361 1.00 46.22 198 CYS A CA 1
ATOM 1517 C C . CYS A 1 198 ? -18.668 12.941 5.906 1.00 46.22 198 CYS A C 1
ATOM 1519 O O . CYS A 1 198 ? -18.847 11.725 5.989 1.00 46.22 198 CYS A O 1
ATOM 1521 N N . SER A 1 199 ? -19.621 13.816 6.205 1.00 44.25 199 SER A N 1
ATOM 1522 C CA . SER A 1 199 ? -20.964 13.456 6.660 1.00 44.25 199 SER A CA 1
ATOM 1523 C C . SER A 1 199 ? -21.799 12.776 5.565 1.00 44.25 199 SER A C 1
ATOM 1525 O O . SER A 1 199 ? -22.596 11.897 5.875 1.00 44.25 199 SER A O 1
ATOM 1527 N N . ALA A 1 200 ? -21.580 13.102 4.286 1.00 43.03 200 ALA A N 1
ATOM 1528 C CA . ALA A 1 200 ? -22.346 12.520 3.177 1.00 43.03 200 ALA A CA 1
ATOM 1529 C C . ALA A 1 200 ? -21.864 11.114 2.764 1.00 43.03 200 ALA A C 1
ATOM 1531 O O . ALA A 1 200 ? -22.668 10.265 2.387 1.00 43.03 200 ALA A O 1
ATOM 1532 N N . VAL A 1 201 ? -20.557 10.838 2.849 1.00 45.16 201 VAL A N 1
ATOM 1533 C CA . VAL A 1 201 ? -19.972 9.552 2.413 1.00 45.16 201 VAL A CA 1
ATOM 1534 C C . VAL A 1 201 ? -20.176 8.449 3.462 1.00 45.16 201 VAL A C 1
ATOM 1536 O O . VAL A 1 201 ? -20.330 7.278 3.111 1.00 45.16 201 VAL A O 1
ATOM 1539 N N . GLY A 1 202 ? -20.255 8.817 4.746 1.00 46.28 202 GLY A N 1
ATOM 1540 C CA . GLY A 1 202 ? -20.522 7.883 5.845 1.00 46.28 202 GLY A CA 1
ATOM 1541 C C . GLY A 1 202 ? -21.895 7.201 5.793 1.00 46.28 202 GLY A C 1
ATOM 1542 O O . GLY A 1 202 ? -22.076 6.178 6.448 1.00 46.28 202 GLY A O 1
ATOM 1543 N N . LEU A 1 203 ? -22.838 7.713 4.991 1.00 43.75 203 LEU A N 1
ATOM 1544 C CA . LEU A 1 203 ? -24.170 7.123 4.815 1.00 43.75 203 LEU A CA 1
ATOM 1545 C C . LEU A 1 203 ? -24.172 5.856 3.944 1.00 43.75 203 LEU A C 1
ATOM 1547 O O . LEU A 1 203 ? -25.104 5.065 4.041 1.00 43.75 203 LEU A O 1
ATOM 1551 N N . VAL A 1 204 ? -23.150 5.649 3.106 1.00 51.12 204 VAL A N 1
ATOM 1552 C CA . VAL A 1 204 ? -23.152 4.567 2.101 1.00 51.12 204 VAL A CA 1
ATOM 1553 C C . VAL A 1 204 ? -22.333 3.355 2.550 1.00 51.12 204 VAL A C 1
ATOM 1555 O O . VAL A 1 204 ? -22.653 2.229 2.184 1.00 51.12 204 VAL A O 1
ATOM 1558 N N . ASN A 1 205 ? -21.285 3.547 3.359 1.00 57.88 205 ASN A N 1
ATOM 1559 C CA . ASN A 1 205 ? -20.482 2.434 3.864 1.00 57.88 205 ASN A CA 1
ATOM 1560 C C . ASN A 1 205 ? -19.840 2.778 5.220 1.00 57.88 205 ASN A C 1
ATOM 1562 O O . ASN A 1 205 ? -19.165 3.800 5.348 1.00 57.88 205 ASN A O 1
ATOM 1566 N N . LYS A 1 206 ? -20.027 1.931 6.245 1.00 60.94 206 LYS A N 1
ATOM 1567 C CA . LYS A 1 206 ? -19.605 2.224 7.634 1.00 60.94 206 LYS A CA 1
ATOM 1568 C C . LYS A 1 206 ? -18.101 2.493 7.755 1.00 60.94 206 LYS A C 1
ATOM 1570 O O . LYS A 1 206 ? -17.691 3.371 8.508 1.00 60.94 206 LYS A O 1
ATOM 1575 N N . TRP A 1 207 ? -17.277 1.799 6.969 1.00 65.88 207 TRP A N 1
ATOM 1576 C CA . TRP A 1 207 ? -15.829 2.025 6.954 1.00 65.88 207 TRP A CA 1
ATOM 1577 C C . TRP A 1 207 ? -15.426 3.272 6.150 1.00 65.88 207 TRP A C 1
ATOM 1579 O O . TRP A 1 207 ? -14.363 3.833 6.398 1.00 65.88 207 TRP A O 1
ATOM 1589 N N . ALA A 1 208 ? -16.284 3.781 5.259 1.00 59.84 208 ALA A N 1
ATOM 1590 C CA . ALA A 1 208 ? -16.025 5.021 4.527 1.00 59.84 208 ALA A CA 1
ATOM 1591 C C . ALA A 1 208 ? -16.095 6.266 5.424 1.00 59.84 208 ALA A C 1
ATOM 1593 O O . ALA A 1 208 ? -15.364 7.228 5.195 1.00 59.84 208 ALA A O 1
ATOM 1594 N N . SER A 1 209 ? -16.894 6.224 6.497 1.00 63.41 209 SER A N 1
ATOM 1595 C CA . SER A 1 209 ? -16.834 7.239 7.558 1.00 63.41 209 SER A CA 1
ATOM 1596 C C . SER A 1 209 ? -15.460 7.246 8.245 1.00 63.41 209 SER A C 1
ATOM 1598 O O . SER A 1 209 ? -14.873 8.308 8.446 1.00 63.41 209 SER A O 1
ATOM 1600 N N . PHE A 1 210 ? -14.882 6.065 8.495 1.00 65.94 210 PHE A N 1
ATOM 1601 C CA . PHE A 1 210 ? -13.532 5.948 9.047 1.00 65.94 210 PHE A CA 1
ATOM 1602 C C . PHE A 1 210 ? -12.451 6.417 8.063 1.00 65.94 210 PHE A C 1
ATOM 1604 O O . PHE A 1 210 ? -11.542 7.122 8.483 1.00 65.94 210 PHE A O 1
ATOM 1611 N N . ILE A 1 211 ? -12.564 6.130 6.758 1.00 63.31 211 ILE A N 1
ATOM 1612 C CA . ILE A 1 211 ? -11.662 6.701 5.731 1.00 63.31 211 ILE A CA 1
ATOM 1613 C C . ILE A 1 211 ? -11.667 8.225 5.782 1.00 63.31 211 ILE A C 1
ATOM 1615 O O . ILE A 1 211 ? -10.678 8.853 5.452 1.00 63.31 211 ILE A O 1
ATOM 1619 N N . CYS A 1 212 ? -12.763 8.840 6.188 1.00 61.84 212 CYS A N 1
ATOM 1620 C CA . CYS A 1 212 ? -12.865 10.282 6.290 1.00 61.84 212 CYS A CA 1
ATOM 1621 C C . CYS A 1 212 ? -12.090 10.840 7.500 1.00 61.84 212 CYS A C 1
ATOM 1623 O O . CYS A 1 212 ? -11.308 11.789 7.382 1.00 61.84 212 CYS A O 1
ATOM 1625 N N . THR A 1 213 ? -12.212 10.181 8.651 1.00 59.97 213 THR A N 1
ATOM 1626 C CA . THR A 1 213 ? -11.450 10.512 9.868 1.00 59.97 213 THR A CA 1
ATOM 1627 C C . THR A 1 213 ? -9.967 10.142 9.751 1.00 59.97 213 THR A C 1
ATOM 1629 O O . THR A 1 213 ? -9.103 10.867 10.227 1.00 59.97 213 THR A O 1
ATOM 1632 N N . ALA A 1 214 ? -9.644 9.035 9.085 1.00 57.50 214 ALA A N 1
ATOM 1633 C CA . ALA A 1 214 ? -8.273 8.596 8.846 1.00 57.50 214 ALA A CA 1
ATOM 1634 C C . ALA A 1 214 ? -7.643 9.327 7.652 1.00 57.50 214 ALA A C 1
ATOM 1636 O O . ALA A 1 214 ? -6.482 9.704 7.688 1.00 57.50 214 ALA A O 1
ATOM 1637 N N . GLY A 1 215 ? -8.416 9.584 6.603 1.00 56.19 215 GLY A N 1
ATOM 1638 C CA . GLY A 1 215 ? -7.998 10.261 5.377 1.00 56.19 215 GLY A CA 1
ATOM 1639 C C . GLY A 1 215 ? -7.679 11.731 5.593 1.00 56.19 215 GLY A C 1
ATOM 1640 O O . GLY A 1 215 ? -6.800 12.248 4.921 1.00 56.19 215 GLY A O 1
ATOM 1641 N N . SER A 1 216 ? -8.279 12.387 6.585 1.00 54.38 216 SER A N 1
ATOM 1642 C CA . SER A 1 216 ? -7.803 13.698 7.041 1.00 54.38 216 SER A CA 1
ATOM 1643 C C . SER A 1 216 ? -6.411 13.628 7.677 1.00 54.38 216 SER A C 1
ATOM 1645 O O . SER A 1 216 ? -5.574 14.495 7.438 1.00 54.38 216 SER A O 1
ATOM 1647 N N . ALA A 1 217 ? -6.130 12.566 8.434 1.00 52.38 217 ALA A N 1
ATOM 1648 C CA . ALA A 1 217 ? -4.812 12.310 8.999 1.00 52.38 217 ALA A CA 1
ATOM 1649 C C . ALA A 1 217 ? -3.804 11.765 7.971 1.00 52.38 217 ALA A C 1
ATOM 1651 O O . ALA A 1 217 ? -2.616 11.801 8.237 1.00 52.38 217 ALA A O 1
ATOM 1652 N N . ILE A 1 218 ? -4.227 11.261 6.810 1.00 56.81 218 ILE A N 1
ATOM 1653 C CA . ILE A 1 218 ? -3.338 10.606 5.828 1.00 56.81 218 ILE A CA 1
ATOM 1654 C C . ILE A 1 218 ? -3.177 11.426 4.549 1.00 56.81 218 ILE A C 1
ATOM 1656 O O . ILE A 1 218 ? -2.105 11.414 3.953 1.00 56.81 218 ILE A O 1
ATOM 1660 N N . GLY A 1 219 ? -4.196 12.180 4.139 1.00 55.06 219 GLY A N 1
ATOM 1661 C CA . GLY A 1 219 ? -4.174 13.021 2.939 1.00 55.06 219 GLY A CA 1
ATOM 1662 C C . GLY A 1 219 ? -3.065 14.070 2.984 1.00 55.06 219 GLY A C 1
ATOM 1663 O O . GLY A 1 219 ? -2.515 14.447 1.955 1.00 55.06 219 GLY A O 1
ATOM 1664 N N . CYS A 1 220 ? -2.648 14.456 4.188 1.00 60.62 220 CYS A N 1
ATOM 1665 C CA . CYS A 1 220 ? -1.570 15.413 4.396 1.00 60.62 220 CYS A CA 1
ATOM 1666 C C . CYS A 1 220 ? -0.181 14.770 4.398 1.00 60.62 220 CYS A C 1
ATOM 1668 O O . CYS A 1 220 ? 0.822 15.478 4.442 1.00 60.62 220 CYS A O 1
ATOM 1670 N N . TYR A 1 221 ? -0.087 13.444 4.343 1.00 65.06 221 TYR A N 1
ATOM 1671 C CA . TYR A 1 221 ? 1.178 12.751 4.184 1.00 65.06 221 TYR A CA 1
ATOM 1672 C C . TYR A 1 221 ? 1.481 12.574 2.696 1.00 65.06 221 TYR A C 1
ATOM 1674 O O . TYR A 1 221 ? 0.741 11.919 1.967 1.00 65.06 221 TYR A O 1
ATOM 1682 N N . VAL A 1 222 ? 2.606 13.127 2.240 1.00 67.25 222 VAL A N 1
ATOM 1683 C CA . VAL A 1 222 ? 3.163 12.796 0.926 1.00 67.25 222 VAL A CA 1
ATOM 1684 C C . VAL A 1 222 ? 4.021 11.545 1.102 1.00 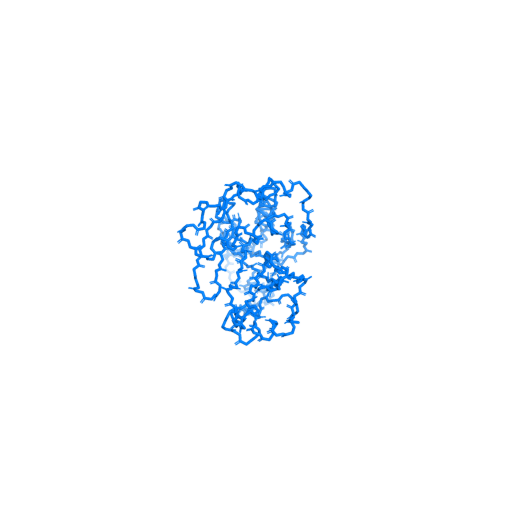67.25 222 VAL A C 1
ATOM 1686 O O . VAL A 1 222 ? 5.088 11.646 1.718 1.00 67.25 222 VAL A O 1
ATOM 1689 N N . PRO A 1 223 ? 3.624 10.374 0.579 1.00 66.44 223 PRO A N 1
ATOM 1690 C CA . PRO A 1 223 ? 4.371 9.148 0.810 1.00 66.44 223 PRO A CA 1
ATOM 1691 C C . PRO A 1 223 ? 5.734 9.161 0.137 1.00 66.44 223 PRO A C 1
ATOM 1693 O O . PRO A 1 223 ? 5.942 9.825 -0.884 1.00 66.44 223 PRO A O 1
ATOM 1696 N N . ARG A 1 224 ? 6.688 8.430 0.724 1.00 76.69 224 ARG A N 1
ATOM 1697 C CA . ARG A 1 224 ? 7.993 8.249 0.091 1.00 76.69 224 ARG A CA 1
ATOM 1698 C C . ARG A 1 224 ? 7.823 7.422 -1.177 1.00 76.69 224 ARG A C 1
ATOM 1700 O O . ARG A 1 224 ? 7.091 6.434 -1.208 1.00 76.69 224 ARG A O 1
ATOM 1707 N N . TYR A 1 225 ? 8.524 7.827 -2.222 1.00 74.25 225 TYR A N 1
ATOM 1708 C CA . TYR A 1 225 ? 8.555 7.111 -3.488 1.00 74.25 225 TYR A CA 1
ATOM 1709 C C . TYR A 1 225 ? 9.985 7.026 -4.001 1.00 74.25 225 TYR A C 1
ATOM 1711 O O . TYR A 1 225 ? 10.816 7.890 -3.705 1.00 74.25 225 TYR A O 1
ATOM 1719 N N . LYS A 1 226 ? 10.251 5.988 -4.794 1.00 77.31 226 LYS A N 1
ATOM 1720 C CA . LYS A 1 226 ? 11.514 5.785 -5.498 1.00 77.31 226 LYS A CA 1
ATOM 1721 C C . LYS A 1 226 ? 11.202 5.370 -6.930 1.00 77.31 226 LYS A C 1
ATOM 1723 O O . LYS A 1 226 ? 10.607 4.323 -7.157 1.00 77.31 226 LYS A O 1
ATOM 1728 N N . VAL A 1 227 ? 11.605 6.195 -7.889 1.00 73.69 227 VAL A N 1
ATOM 1729 C CA . VAL A 1 227 ? 11.370 5.958 -9.320 1.00 73.69 227 VAL A CA 1
ATOM 1730 C C . VAL A 1 227 ? 12.714 5.877 -10.027 1.00 73.69 227 VAL A C 1
ATOM 1732 O O . VAL A 1 227 ? 13.621 6.658 -9.731 1.00 73.69 227 VAL A O 1
ATOM 1735 N N . CYS A 1 228 ? 12.872 4.913 -10.932 1.00 73.12 228 CYS A N 1
ATOM 1736 C CA . CYS A 1 228 ? 14.044 4.873 -11.796 1.00 73.12 228 CYS A CA 1
ATOM 1737 C C . CYS A 1 228 ? 14.022 6.088 -12.728 1.00 73.12 228 CYS A C 1
ATOM 1739 O O . CYS A 1 228 ? 13.007 6.321 -13.362 1.00 73.12 228 CYS A O 1
ATOM 1741 N N . ILE A 1 229 ? 15.105 6.862 -12.809 1.00 71.44 229 ILE A N 1
ATOM 1742 C CA . ILE A 1 229 ? 15.197 8.022 -13.721 1.00 71.44 229 ILE A CA 1
ATOM 1743 C C . ILE A 1 229 ? 16.362 7.931 -14.699 1.00 71.44 229 ILE A C 1
ATOM 1745 O O . ILE A 1 229 ? 16.519 8.827 -15.512 1.00 71.44 229 ILE A O 1
ATOM 1749 N N . LYS A 1 230 ? 17.224 6.918 -14.555 1.00 65.44 230 LYS A N 1
ATOM 1750 C CA . LYS A 1 230 ? 18.287 6.597 -15.507 1.00 65.44 230 LYS A CA 1
ATOM 1751 C C . LYS A 1 230 ? 18.695 5.142 -15.343 1.00 65.44 230 LYS A C 1
ATOM 1753 O O . LYS A 1 230 ? 18.761 4.633 -14.221 1.00 65.44 230 LYS A O 1
ATOM 1758 N N . GLY A 1 231 ? 19.038 4.491 -16.443 1.00 68.06 231 GLY A N 1
ATOM 1759 C CA . GLY A 1 231 ? 19.562 3.132 -16.447 1.00 68.06 231 GLY A CA 1
ATOM 1760 C C . GLY A 1 231 ? 20.474 2.875 -17.632 1.00 68.06 231 GLY A C 1
ATOM 1761 O O . GLY A 1 231 ? 20.821 3.790 -18.378 1.00 68.06 231 GLY A O 1
ATOM 1762 N N . ASN A 1 232 ? 20.907 1.631 -17.770 1.00 70.44 232 ASN A N 1
ATOM 1763 C CA . ASN A 1 232 ? 21.647 1.173 -18.932 1.00 70.44 232 ASN A CA 1
ATOM 1764 C C . ASN A 1 232 ? 21.246 -0.248 -19.320 1.00 70.44 232 ASN A C 1
ATOM 1766 O O . ASN A 1 232 ? 20.882 -1.074 -18.482 1.00 70.44 232 ASN A O 1
ATOM 1770 N N . TRP A 1 233 ? 21.350 -0.535 -20.613 1.00 68.81 233 TRP A N 1
ATOM 1771 C CA . TRP A 1 233 ? 21.175 -1.881 -21.133 1.00 68.81 233 TRP A CA 1
ATOM 1772 C C . TRP A 1 233 ? 22.418 -2.718 -20.850 1.00 68.81 233 TRP A C 1
ATOM 1774 O O . TRP A 1 233 ? 23.540 -2.333 -21.182 1.00 68.81 233 TRP A O 1
ATOM 1784 N N . LYS A 1 234 ? 22.207 -3.882 -20.242 1.00 72.81 234 LYS A N 1
ATOM 1785 C CA . LYS A 1 234 ? 23.219 -4.925 -20.104 1.00 72.81 234 LYS A CA 1
ATOM 1786 C C . LYS A 1 234 ? 22.834 -6.099 -20.988 1.00 72.81 234 LYS A C 1
ATOM 1788 O O . LYS A 1 234 ? 21.703 -6.574 -20.934 1.00 72.81 234 LYS A O 1
ATOM 1793 N N . ASN A 1 235 ? 23.784 -6.544 -21.799 1.00 73.19 235 ASN A N 1
ATOM 1794 C CA . ASN A 1 235 ? 23.618 -7.680 -22.693 1.00 73.19 235 ASN A CA 1
ATOM 1795 C C . ASN A 1 235 ? 24.080 -8.949 -21.985 1.00 73.19 235 ASN A C 1
ATOM 1797 O O . ASN A 1 235 ? 25.181 -8.988 -21.434 1.00 73.19 235 ASN A O 1
ATOM 1801 N N . TYR A 1 236 ? 23.240 -9.973 -22.019 1.00 68.94 236 TYR A N 1
ATOM 1802 C CA . TYR A 1 236 ? 23.499 -11.262 -21.405 1.00 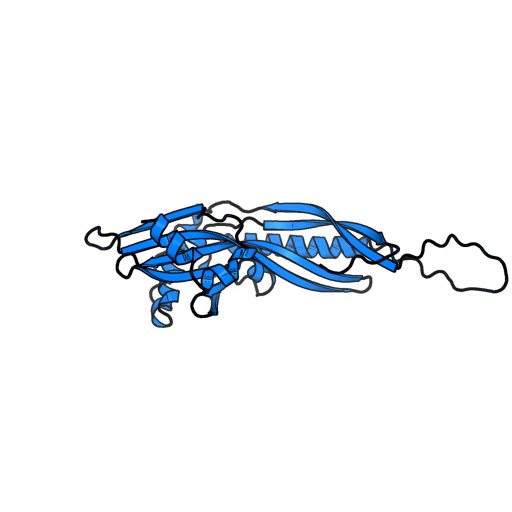68.94 236 TYR A CA 1
ATOM 1803 C C . TYR A 1 236 ? 23.464 -12.355 -22.464 1.00 68.94 236 TYR A C 1
ATOM 1805 O O . TYR A 1 236 ? 22.602 -12.378 -23.344 1.00 68.94 236 TYR A O 1
ATOM 1813 N N . ASN A 1 237 ? 24.395 -13.296 -22.341 1.00 69.50 237 ASN A N 1
ATOM 1814 C CA . ASN A 1 237 ? 24.457 -14.469 -23.211 1.00 69.50 237 ASN A CA 1
ATOM 1815 C C . ASN A 1 237 ? 23.514 -15.589 -22.730 1.00 69.50 237 ASN A C 1
ATOM 1817 O O . ASN A 1 237 ? 23.266 -16.545 -23.456 1.00 69.50 237 ASN A O 1
ATOM 1821 N N . VAL A 1 238 ? 22.960 -15.458 -21.522 1.00 75.75 238 VAL A N 1
ATOM 1822 C CA . VAL A 1 238 ? 21.924 -16.322 -20.941 1.00 75.75 238 VAL A CA 1
ATOM 1823 C C . VAL A 1 238 ? 20.974 -15.423 -20.161 1.00 75.75 238 VAL A C 1
ATOM 1825 O O . VAL A 1 238 ? 21.430 -14.596 -19.371 1.00 75.75 238 VAL A O 1
ATOM 1828 N N . CYS A 1 239 ? 19.667 -15.559 -20.378 1.00 66.75 239 CYS A N 1
ATOM 1829 C CA . CYS A 1 239 ? 18.701 -14.732 -19.669 1.00 66.75 239 CYS A CA 1
ATOM 1830 C C . CYS A 1 239 ? 18.548 -15.202 -18.224 1.00 66.75 239 CYS A C 1
ATOM 1832 O O . CYS A 1 239 ? 18.237 -16.377 -18.019 1.00 66.75 239 CYS A O 1
ATOM 1834 N N . PRO A 1 240 ? 18.746 -14.326 -17.222 1.00 66.94 240 PRO A N 1
ATOM 1835 C CA . PRO A 1 240 ? 18.377 -14.655 -15.856 1.00 66.94 240 PRO A CA 1
ATOM 1836 C C . PRO A 1 240 ? 16.891 -15.026 -15.819 1.00 66.94 240 PRO A C 1
ATOM 1838 O O . PRO A 1 240 ? 16.062 -14.372 -16.458 1.00 66.94 240 PRO A O 1
ATOM 1841 N N . ALA A 1 241 ? 16.572 -16.106 -15.104 1.00 57.09 241 ALA A N 1
ATOM 1842 C CA . ALA A 1 241 ? 15.193 -16.520 -14.894 1.00 57.09 241 ALA A CA 1
ATOM 1843 C C . ALA A 1 241 ? 14.410 -15.351 -14.276 1.00 57.09 241 ALA A C 1
ATOM 1845 O O . ALA A 1 241 ? 14.925 -14.662 -13.392 1.00 57.09 241 ALA A O 1
ATOM 1846 N N . ARG A 1 242 ? 13.191 -15.099 -14.769 1.00 44.91 242 ARG A N 1
ATOM 1847 C CA . ARG A 1 242 ? 12.300 -14.104 -14.160 1.00 44.91 242 ARG A CA 1
ATOM 1848 C C . ARG A 1 242 ? 12.017 -14.563 -12.725 1.00 44.91 242 ARG A C 1
ATOM 1850 O O . ARG A 1 242 ? 11.486 -15.657 -12.553 1.00 44.91 242 ARG A O 1
ATOM 1857 N N . VAL A 1 243 ? 12.426 -13.759 -11.745 1.00 35.47 243 VAL A N 1
ATOM 1858 C CA . VAL A 1 243 ? 12.061 -13.914 -10.328 1.00 35.47 243 VAL A CA 1
ATOM 1859 C C . VAL A 1 243 ? 10.799 -13.111 -10.073 1.00 35.47 243 VAL A C 1
ATOM 1861 O O . VAL A 1 243 ? 10.744 -11.969 -10.588 1.00 35.47 243 VAL A O 1
#

Mean predicted aligned error: 12.17 Å

Solvent-accessible surface area (backbone atoms only — not comparable to full-atom values): 13990 Å² total; per-residue (Å²): 110,64,69,58,46,51,51,54,41,69,74,30,72,46,34,70,76,39,60,93,32,42,76,49,99,58,63,81,44,74,48,78,39,60,49,98,84,67,47,70,45,33,40,38,37,32,34,43,26,58,29,74,36,73,46,77,48,76,59,99,78,48,71,52,70,53,74,39,50,23,47,18,51,30,43,34,35,26,29,59,81,79,71,40,77,76,45,36,34,37,44,34,57,33,37,18,61,78,53,84,45,18,30,40,35,34,33,51,80,77,72,49,71,50,75,47,51,40,90,79,30,36,86,63,43,57,56,53,32,48,53,52,44,52,30,50,51,43,30,52,49,56,58,52,79,60,60,78,68,78,74,74,75,77,90,69,80,84,83,90,75,96,71,95,74,76,81,60,69,67,39,73,46,78,43,73,76,38,69,50,70,51,65,69,45,74,47,80,84,40,77,77,75,74,78,76,73,48,73,70,50,34,76,79,37,77,65,48,33,48,49,43,67,48,35,53,73,44,39,24,47,39,52,35,37,52,34,48,54,36,60,49,73,45,76,28,69,62,72,78,78,89,125

pLDDT: mean 73.75, std 17.13, range [33.41, 97.44]